Protein AF-A0AB37Z235-F1 (afdb_monomer)

Mean predicted aligned error: 9.57 Å

Organism: NCBI:txid592361

Foldseek 3Di:
DVVVLVVVLVVLVVVLVVLVVVLVVLLVVLVVVLVVLVVVLVVLVVVLVPCQDDDLVVLLVSLVVLLVSLVVLLVSLVVSVVVNVVSLVVSLVSLVVSQVSCCVNPVPDDRDDDSNDDVVVVLVVLLVVCVVDPPPPVSVVVSVPDDPSVVSNVVSVVSNVVSVVQNVQQADPVPVVDPVNGGNHHDDDPPDD

Solvent-accessible surface area (backbone atoms only — not comparable to full-atom values): 10818 Å² total; per-residue (Å²): 119,66,65,66,54,50,54,56,47,54,52,50,52,51,52,48,52,50,50,52,50,52,51,56,50,52,53,52,50,48,53,54,55,51,50,50,51,52,52,53,50,49,52,54,52,52,53,62,76,68,51,89,81,62,58,26,68,56,54,43,50,51,27,52,47,50,29,53,52,21,53,50,46,28,51,54,28,51,55,50,40,52,52,50,53,51,50,54,53,50,48,44,53,48,51,52,55,47,42,57,49,45,46,75,72,38,87,83,59,88,73,79,72,84,81,72,60,56,69,65,60,52,50,51,57,50,44,64,59,47,68,79,50,92,53,64,66,62,48,51,55,61,72,65,59,78,49,79,49,53,52,56,31,55,50,21,52,52,46,32,52,51,24,50,54,54,38,57,54,20,43,35,80,90,32,75,90,40,79,85,60,21,57,62,17,72,83,79,78,78,78,81,128

Structure (mmCIF, N/CA/C/O backbone):
data_AF-A0AB37Z235-F1
#
_entry.id   AF-A0AB37Z235-F1
#
loop_
_atom_site.group_PDB
_atom_site.id
_atom_site.type_symbol
_atom_site.label_atom_id
_atom_site.label_alt_id
_atom_site.label_comp_id
_atom_site.label_asym_id
_atom_site.label_entity_id
_atom_site.label_seq_id
_atom_site.pdbx_PDB_ins_code
_atom_site.Cartn_x
_atom_site.Cartn_y
_atom_site.Cartn_z
_atom_site.occupancy
_atom_site.B_iso_or_equiv
_atom_site.auth_seq_id
_atom_site.auth_comp_id
_atom_site.auth_asym_id
_atom_site.auth_atom_id
_atom_site.pdbx_PDB_model_num
ATOM 1 N N . MET A 1 1 ? -14.586 5.721 47.465 1.00 52.81 1 MET A N 1
ATOM 2 C CA . MET A 1 1 ? -14.363 4.602 46.515 1.00 52.81 1 MET A CA 1
ATOM 3 C C . MET A 1 1 ? -14.974 4.871 45.133 1.00 52.81 1 MET A C 1
ATOM 5 O O . MET A 1 1 ? -14.386 4.444 44.151 1.00 52.81 1 MET A O 1
ATOM 9 N N . SER A 1 2 ? -16.094 5.604 45.028 1.00 60.94 2 SER A N 1
ATOM 10 C CA . SER A 1 2 ? -16.715 5.998 43.747 1.00 60.94 2 SER A CA 1
ATOM 11 C C . SER A 1 2 ? -15.914 7.034 42.940 1.00 60.94 2 SER A C 1
ATOM 13 O O . SER A 1 2 ? -15.850 6.929 41.721 1.00 60.94 2 SER A O 1
ATOM 15 N N . GLU A 1 3 ? -15.258 7.991 43.601 1.00 66.50 3 GLU A N 1
ATOM 16 C CA . GLU A 1 3 ? -14.544 9.105 42.948 1.00 66.50 3 GLU A CA 1
ATOM 17 C C . GLU A 1 3 ? -13.336 8.636 42.111 1.00 66.50 3 GLU A C 1
ATOM 19 O O . GLU A 1 3 ? -13.230 8.964 40.933 1.00 66.50 3 GLU A O 1
ATOM 24 N N . ASN A 1 4 ? -12.517 7.730 42.660 1.00 76.50 4 ASN A N 1
ATOM 25 C CA . ASN A 1 4 ? -11.398 7.088 41.950 1.00 76.50 4 ASN A CA 1
ATOM 26 C C . ASN A 1 4 ? -11.879 6.217 40.764 1.00 76.50 4 ASN A C 1
ATOM 28 O O . ASN A 1 4 ? -11.231 6.127 39.723 1.00 76.50 4 ASN A O 1
ATOM 32 N N . ASN A 1 5 ? -13.052 5.583 40.876 1.00 77.38 5 ASN A N 1
ATOM 33 C CA . ASN A 1 5 ? -13.611 4.808 39.765 1.00 77.38 5 ASN A CA 1
ATOM 34 C C . ASN A 1 5 ? -14.066 5.701 38.609 1.00 77.38 5 ASN A C 1
ATOM 36 O O . ASN A 1 5 ? -13.854 5.322 37.455 1.00 77.38 5 ASN A O 1
ATOM 40 N N . ASN A 1 6 ? -14.627 6.872 38.916 1.00 80.38 6 ASN A N 1
ATOM 41 C CA . ASN A 1 6 ? -15.042 7.847 37.915 1.00 80.38 6 ASN A CA 1
ATOM 42 C C . ASN A 1 6 ? -13.831 8.486 37.216 1.00 80.38 6 ASN A C 1
ATOM 44 O O . ASN A 1 6 ? -13.782 8.525 35.992 1.00 80.38 6 ASN A O 1
ATOM 48 N N . GLU A 1 7 ? -12.795 8.868 37.967 1.00 84.75 7 GLU A N 1
ATOM 49 C CA . GLU A 1 7 ? -11.544 9.398 37.403 1.00 84.75 7 GLU A CA 1
ATOM 50 C C . GLU A 1 7 ? -10.870 8.391 36.456 1.00 84.75 7 GLU A C 1
ATOM 52 O O . GLU A 1 7 ? -10.472 8.721 35.338 1.00 84.75 7 GLU A O 1
ATOM 57 N N . ARG A 1 8 ? -10.814 7.113 36.854 1.00 80.00 8 ARG A N 1
ATOM 58 C CA . ARG A 1 8 ? -10.274 6.049 35.997 1.00 80.00 8 ARG A CA 1
ATOM 59 C C . ARG A 1 8 ? -11.168 5.714 34.798 1.00 80.00 8 ARG A C 1
ATOM 61 O O . ARG A 1 8 ? -10.685 5.074 33.869 1.00 80.00 8 ARG A O 1
ATOM 68 N N . LEU A 1 9 ? -12.464 6.019 34.844 1.00 83.25 9 LEU A N 1
ATOM 69 C CA . LEU A 1 9 ? -13.369 5.852 33.704 1.00 83.25 9 LEU A CA 1
ATOM 70 C C . LEU A 1 9 ? -13.140 6.975 32.688 1.00 83.25 9 LEU A C 1
ATOM 72 O O . LEU A 1 9 ? -13.004 6.698 31.499 1.00 83.25 9 LEU A O 1
ATOM 76 N N . GLU A 1 10 ? -13.033 8.215 33.160 1.00 86.56 10 GLU A N 1
ATOM 77 C CA . GLU A 1 10 ? -12.719 9.371 32.317 1.00 86.56 10 GLU A CA 1
ATOM 78 C C . GLU A 1 10 ? -11.339 9.238 31.657 1.00 86.56 10 GLU A C 1
ATOM 80 O O . GLU A 1 10 ? -11.201 9.491 30.459 1.00 86.56 10 GLU A O 1
ATOM 85 N N . SER A 1 11 ? -10.332 8.720 32.370 1.00 86.19 11 SER A N 1
ATOM 86 C CA . SER A 1 11 ? -9.020 8.462 31.762 1.00 86.19 11 SER A CA 1
ATOM 87 C C . SER A 1 11 ? -9.057 7.378 30.677 1.00 86.19 11 SER A C 1
ATOM 89 O O . SER A 1 11 ? -8.388 7.516 29.654 1.00 86.19 11 SER A O 1
ATOM 91 N N . LEU A 1 12 ? -9.872 6.328 30.839 1.00 84.81 12 LEU A N 1
ATOM 92 C CA . LEU A 1 12 ? -10.064 5.295 29.812 1.00 84.81 12 LEU A CA 1
ATOM 93 C C . LEU A 1 12 ? -10.787 5.834 28.573 1.00 84.81 12 LEU A C 1
ATOM 95 O O . LEU A 1 12 ? -10.376 5.520 27.456 1.00 84.81 12 LEU A O 1
ATOM 99 N N . LYS A 1 13 ? -11.821 6.667 28.753 1.00 86.19 13 LYS A N 1
ATOM 100 C CA . LYS A 1 13 ? -12.496 7.353 27.638 1.00 86.19 13 LYS A CA 1
ATOM 101 C C . LYS A 1 13 ? -11.517 8.237 26.867 1.00 86.19 13 LYS A C 1
ATOM 103 O O . LYS A 1 13 ? -11.450 8.142 25.645 1.00 86.19 13 LYS A O 1
ATOM 108 N N . SER A 1 14 ? -10.712 9.022 27.584 1.00 89.44 14 SER A N 1
ATOM 109 C CA . SER A 1 14 ? -9.678 9.876 26.992 1.00 89.44 14 SER A CA 1
ATOM 110 C C . SER A 1 14 ? -8.647 9.064 26.196 1.00 89.44 14 SER A C 1
ATOM 112 O O . SER A 1 14 ? -8.352 9.391 25.048 1.00 89.44 14 SER A O 1
ATOM 114 N N . LEU A 1 15 ? -8.149 7.949 26.744 1.00 84.94 15 LEU A N 1
ATOM 115 C CA . LEU A 1 15 ? -7.215 7.057 26.042 1.00 84.94 15 LEU A CA 1
ATOM 116 C C . LEU A 1 15 ? -7.822 6.441 24.775 1.00 84.94 15 LEU A C 1
ATOM 118 O O . LEU A 1 15 ? -7.137 6.321 23.754 1.00 84.94 15 LEU A O 1
ATOM 122 N N . TYR A 1 16 ? -9.095 6.052 24.827 1.00 84.56 16 TYR A N 1
ATOM 123 C CA . TYR A 1 16 ? -9.816 5.524 23.673 1.00 84.56 16 TYR A CA 1
ATOM 124 C C . TYR A 1 16 ? -9.977 6.585 22.574 1.00 84.56 16 TYR A C 1
ATOM 126 O O . TYR A 1 16 ? -9.670 6.316 21.411 1.00 84.56 16 TYR A O 1
ATOM 134 N N . GLU A 1 17 ? -10.361 7.809 22.942 1.00 88.25 17 GLU A N 1
ATOM 135 C CA . GLU A 1 17 ? -10.490 8.934 22.011 1.00 88.25 17 GLU A CA 1
ATOM 136 C C . GLU A 1 17 ? -9.148 9.296 21.355 1.00 88.25 17 GLU A C 1
ATOM 138 O O . GLU A 1 17 ? -9.069 9.414 20.129 1.00 88.25 17 GLU A O 1
ATOM 143 N N . ILE A 1 18 ? -8.070 9.376 22.145 1.00 88.25 18 ILE A N 1
ATOM 144 C CA . ILE A 1 18 ? -6.708 9.589 21.636 1.00 88.25 18 ILE A CA 1
ATOM 145 C C . ILE A 1 18 ? -6.332 8.479 20.649 1.00 88.25 18 ILE A C 1
ATOM 147 O O . ILE A 1 18 ? -5.835 8.770 19.564 1.00 88.25 18 ILE A O 1
ATOM 151 N N . SER A 1 19 ? -6.626 7.217 20.973 1.00 84.56 19 SER A N 1
ATOM 152 C CA . SER A 1 19 ? -6.307 6.078 20.102 1.00 84.56 19 SER A CA 1
ATOM 153 C C . SER A 1 19 ? -7.028 6.161 18.750 1.00 84.56 19 SER A C 1
ATOM 155 O O . SER A 1 19 ? -6.420 5.917 17.704 1.00 84.56 19 SER A O 1
ATOM 157 N N . ILE A 1 20 ? -8.306 6.558 18.740 1.00 85.25 20 ILE A N 1
ATOM 158 C CA . ILE A 1 20 ? -9.069 6.782 17.502 1.00 85.25 20 ILE A CA 1
ATOM 159 C C . ILE A 1 20 ? -8.491 7.957 16.707 1.00 85.25 20 ILE A C 1
ATOM 161 O O . ILE A 1 20 ? -8.317 7.847 15.489 1.00 85.25 20 ILE A O 1
ATOM 165 N N . SER A 1 21 ? -8.187 9.067 17.381 1.00 89.00 21 SER A N 1
ATOM 166 C CA . SER A 1 21 ? -7.619 10.263 16.757 1.00 89.00 21 SER A CA 1
ATOM 167 C C . SER A 1 21 ? -6.271 9.959 16.097 1.00 89.00 21 SER A C 1
ATOM 169 O O . SER A 1 21 ? -6.091 10.223 14.907 1.00 89.00 21 SER A O 1
ATOM 171 N N . THR A 1 22 ? -5.366 9.286 16.813 1.00 85.62 22 THR A N 1
ATOM 172 C CA . THR A 1 22 ? -4.069 8.842 16.288 1.00 85.62 22 THR A CA 1
ATOM 173 C C . THR A 1 22 ? -4.234 7.912 15.089 1.00 85.62 22 THR A C 1
ATOM 175 O O . THR A 1 22 ? -3.575 8.115 14.071 1.00 85.62 22 THR A O 1
ATOM 178 N N . ARG A 1 23 ? -5.156 6.940 15.143 1.00 85.69 23 ARG A N 1
ATOM 179 C CA . ARG A 1 23 ? -5.448 6.060 13.998 1.00 85.69 23 ARG A CA 1
ATOM 180 C C . ARG A 1 23 ? -5.871 6.863 12.764 1.00 85.69 23 ARG A C 1
ATOM 182 O O . ARG A 1 23 ? -5.355 6.631 11.673 1.00 85.69 23 ARG A O 1
ATOM 189 N N . ASN A 1 24 ? -6.811 7.795 12.920 1.00 88.56 24 ASN A N 1
ATOM 190 C CA . ASN A 1 24 ? -7.325 8.597 11.806 1.00 88.56 24 ASN A CA 1
ATOM 191 C C . ASN A 1 24 ? -6.249 9.537 11.231 1.00 88.56 24 ASN A C 1
ATOM 193 O O . ASN A 1 24 ? -6.145 9.697 10.009 1.00 88.56 24 ASN A O 1
ATOM 197 N N . PHE A 1 25 ? -5.420 10.120 12.099 1.00 88.50 25 PHE A N 1
ATOM 198 C CA . PHE A 1 25 ? -4.269 10.926 11.704 1.00 88.50 25 PHE A CA 1
ATOM 199 C C . PHE A 1 25 ? -3.259 10.107 10.887 1.00 88.50 25 PHE A C 1
ATOM 201 O O . PHE A 1 25 ? -2.893 10.511 9.783 1.00 88.50 25 PHE A O 1
ATOM 208 N N . GLU A 1 26 ? -2.873 8.922 11.364 1.00 84.94 26 GLU A N 1
ATOM 209 C CA . GLU A 1 26 ? -1.917 8.050 10.669 1.00 84.94 26 GLU A CA 1
ATOM 210 C C . GLU A 1 26 ? -2.441 7.548 9.319 1.00 84.94 26 GLU A C 1
ATOM 212 O O . GLU A 1 26 ? -1.688 7.500 8.345 1.00 84.94 26 GLU A O 1
ATOM 217 N N . ILE A 1 27 ? -3.738 7.231 9.213 1.00 84.19 27 ILE A N 1
ATOM 218 C CA . ILE A 1 27 ? -4.369 6.885 7.926 1.00 84.19 27 ILE A CA 1
ATOM 219 C C . ILE A 1 27 ? -4.242 8.053 6.938 1.00 84.19 27 ILE A C 1
ATOM 221 O O . ILE A 1 27 ? -3.898 7.845 5.773 1.00 84.19 27 ILE A O 1
ATOM 225 N N . SER A 1 28 ? -4.475 9.283 7.400 1.00 87.44 28 SER A N 1
ATOM 226 C CA . SER A 1 28 ? -4.378 10.483 6.560 1.00 87.44 28 SER A CA 1
ATOM 227 C C . SER A 1 28 ? -2.940 10.720 6.088 1.00 87.44 28 SER A C 1
ATOM 229 O O . SER A 1 28 ? -2.696 10.947 4.901 1.00 87.44 28 SER A O 1
ATOM 231 N N . GLN A 1 29 ? -1.972 10.573 6.994 1.00 86.44 29 GLN A N 1
ATOM 232 C CA . GLN A 1 29 ? -0.546 10.646 6.679 1.00 86.44 29 GLN A CA 1
ATOM 233 C C . GLN A 1 29 ? -0.107 9.544 5.706 1.00 86.44 29 GLN A C 1
ATOM 235 O O . GLN A 1 29 ? 0.669 9.801 4.785 1.00 86.44 29 GLN A O 1
ATOM 240 N N . LEU A 1 30 ? -0.625 8.320 5.851 1.00 84.81 30 LEU A N 1
ATOM 241 C CA . LEU A 1 30 ? -0.363 7.226 4.916 1.00 84.81 30 LEU A CA 1
ATOM 242 C C . LEU A 1 30 ? -0.839 7.565 3.503 1.00 84.81 30 LEU A C 1
ATOM 244 O O . LEU A 1 30 ? -0.090 7.348 2.550 1.00 84.81 30 LEU A O 1
ATOM 248 N N . ILE A 1 31 ? -2.048 8.110 3.357 1.00 84.00 31 ILE A N 1
ATOM 249 C CA . ILE A 1 31 ? -2.576 8.515 2.048 1.00 84.00 31 ILE A CA 1
ATOM 250 C C . ILE A 1 31 ? -1.672 9.587 1.434 1.00 84.00 31 ILE A C 1
ATOM 252 O O . ILE A 1 31 ? -1.271 9.460 0.278 1.00 84.00 31 ILE A O 1
ATOM 256 N N . GLN A 1 32 ? -1.283 10.596 2.218 1.00 88.81 32 GLN A N 1
ATOM 257 C CA . GLN A 1 32 ? -0.410 11.672 1.751 1.00 88.81 32 GLN A CA 1
ATOM 258 C C . GLN A 1 32 ? 0.959 11.148 1.287 1.00 88.81 32 GLN A C 1
ATOM 260 O O . GLN A 1 32 ? 1.389 11.453 0.173 1.00 88.81 32 GLN A O 1
ATOM 265 N N . ARG A 1 33 ? 1.624 10.308 2.095 1.00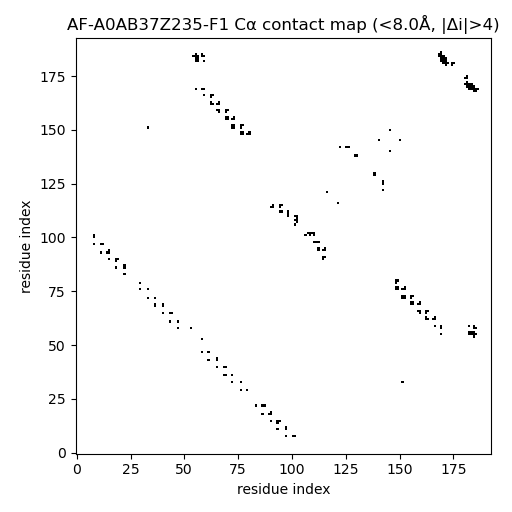 88.56 33 ARG A N 1
ATOM 266 C CA . ARG A 1 33 ? 2.922 9.713 1.734 1.00 88.56 33 ARG A CA 1
ATOM 267 C C . ARG A 1 33 ? 2.808 8.792 0.522 1.00 88.56 33 ARG A C 1
ATOM 269 O O . ARG A 1 33 ? 3.673 8.824 -0.347 1.00 88.56 33 ARG A O 1
ATOM 276 N N . ASN A 1 34 ? 1.757 7.977 0.434 1.00 89.31 34 ASN A N 1
ATOM 277 C CA . ASN A 1 34 ? 1.589 7.063 -0.694 1.00 89.31 34 ASN A CA 1
ATOM 278 C C . ASN A 1 34 ? 1.320 7.815 -2.005 1.00 89.31 34 ASN A C 1
ATOM 280 O O . ASN A 1 34 ? 1.877 7.458 -3.041 1.00 89.31 34 ASN A O 1
ATOM 284 N N . ASN A 1 35 ? 0.525 8.885 -1.956 1.00 90.19 35 ASN A N 1
ATOM 285 C CA . ASN A 1 35 ? 0.266 9.727 -3.121 1.00 90.19 35 ASN A CA 1
ATOM 286 C C . ASN A 1 35 ? 1.545 10.406 -3.629 1.00 90.19 35 ASN A C 1
ATOM 288 O O . ASN A 1 35 ? 1.747 10.475 -4.838 1.00 90.19 35 ASN A O 1
ATOM 292 N N . PHE A 1 36 ? 2.435 10.838 -2.729 1.00 91.38 36 PHE A N 1
ATOM 293 C CA . PHE A 1 36 ? 3.737 11.394 -3.109 1.00 91.38 36 PHE A CA 1
ATOM 294 C C . PHE A 1 36 ? 4.565 10.406 -3.946 1.00 91.38 36 PHE A C 1
ATOM 296 O O . PHE A 1 36 ? 5.004 10.750 -5.043 1.00 91.38 36 PHE A O 1
ATOM 303 N N . PHE A 1 37 ? 4.716 9.160 -3.475 1.00 92.00 37 PHE A N 1
ATOM 304 C CA . PHE A 1 37 ? 5.429 8.123 -4.228 1.00 92.00 37 PHE A CA 1
ATOM 305 C C . PHE A 1 37 ? 4.768 7.843 -5.581 1.00 92.00 37 PHE A C 1
ATOM 307 O O . PHE A 1 37 ? 5.460 7.777 -6.592 1.00 92.00 37 PHE A O 1
ATOM 314 N N . MET A 1 38 ? 3.437 7.736 -5.620 1.00 91.62 38 MET A N 1
ATOM 315 C CA . MET A 1 38 ? 2.694 7.487 -6.860 1.00 91.62 38 MET A CA 1
ATOM 316 C C . MET A 1 38 ? 2.893 8.589 -7.909 1.00 91.62 38 MET A C 1
ATOM 318 O O . MET A 1 38 ? 3.103 8.281 -9.081 1.00 91.62 38 MET A O 1
ATOM 322 N N . ILE A 1 39 ? 2.860 9.862 -7.506 1.00 93.56 39 ILE A N 1
ATOM 323 C CA . ILE A 1 39 ? 3.083 10.994 -8.417 1.00 93.56 39 ILE A CA 1
ATOM 324 C C . ILE A 1 39 ? 4.513 10.968 -8.953 1.00 93.56 39 ILE A C 1
ATOM 326 O O . ILE A 1 39 ? 4.716 11.078 -10.160 1.00 93.56 39 ILE A O 1
ATOM 330 N N . PHE A 1 40 ? 5.500 10.771 -8.075 1.00 92.56 40 PHE A N 1
ATOM 331 C CA . PHE A 1 40 ? 6.904 10.711 -8.480 1.00 92.56 40 PHE A CA 1
ATOM 332 C C . PHE A 1 40 ? 7.156 9.576 -9.483 1.00 92.56 40 PHE A C 1
ATOM 334 O O . PHE A 1 40 ? 7.804 9.779 -10.506 1.00 92.56 40 PHE A O 1
ATOM 341 N N . GLN A 1 41 ? 6.569 8.402 -9.234 1.00 92.81 41 GLN A N 1
ATOM 342 C CA . GLN A 1 41 ? 6.623 7.259 -10.146 1.00 92.81 41 GLN A CA 1
ATOM 343 C C . GLN A 1 41 ? 5.980 7.556 -11.504 1.00 92.81 41 GLN A C 1
ATOM 345 O O . GLN A 1 41 ? 6.541 7.203 -12.540 1.00 92.81 41 GLN A O 1
ATOM 350 N N . GLY A 1 42 ? 4.839 8.250 -11.510 1.00 93.81 42 GLY A N 1
ATOM 351 C CA . GLY A 1 42 ? 4.185 8.691 -12.741 1.00 93.81 42 GLY A CA 1
ATOM 352 C C . GLY A 1 42 ? 5.062 9.631 -13.571 1.00 93.81 42 GLY A C 1
ATOM 353 O O . GLY A 1 42 ? 5.167 9.455 -14.783 1.00 93.81 42 GLY A O 1
ATOM 354 N N . VAL A 1 43 ? 5.743 10.582 -12.922 1.00 94.00 43 VAL A N 1
ATOM 355 C CA . VAL A 1 43 ? 6.663 11.518 -13.590 1.00 94.00 43 VAL A CA 1
ATOM 356 C C . VAL A 1 43 ? 7.871 10.789 -14.182 1.00 94.00 43 VAL A C 1
ATOM 358 O O . VAL A 1 43 ? 8.215 11.031 -15.338 1.00 94.00 43 VAL A O 1
ATOM 361 N N . LEU A 1 44 ? 8.492 9.867 -13.437 1.00 93.25 44 LEU A N 1
ATOM 362 C CA . LEU A 1 44 ? 9.620 9.081 -13.949 1.00 93.25 44 LEU A CA 1
ATOM 363 C C . LEU A 1 44 ? 9.219 8.234 -15.162 1.00 93.25 44 LEU A C 1
ATOM 365 O O . LEU A 1 44 ? 9.933 8.216 -16.162 1.00 93.25 44 LEU A O 1
ATOM 369 N N . LEU A 1 45 ? 8.067 7.563 -15.099 1.00 92.12 45 LEU A N 1
ATOM 370 C CA . LEU A 1 45 ? 7.579 6.747 -16.209 1.00 92.12 45 LEU A CA 1
ATOM 371 C C . LEU A 1 45 ? 7.278 7.606 -17.446 1.00 92.12 45 LEU A C 1
ATOM 373 O O . LEU A 1 45 ? 7.670 7.252 -18.556 1.00 92.12 45 LEU A O 1
ATOM 377 N N . ALA A 1 46 ? 6.637 8.763 -17.259 1.00 91.50 46 ALA A N 1
ATOM 378 C CA . ALA A 1 46 ? 6.384 9.709 -18.342 1.00 91.50 46 ALA A CA 1
ATOM 379 C C . ALA A 1 46 ? 7.685 10.241 -18.963 1.00 91.50 46 ALA A C 1
ATOM 381 O O . ALA A 1 46 ? 7.737 10.459 -20.173 1.00 91.50 46 ALA A O 1
ATOM 382 N N . SER A 1 47 ? 8.736 10.428 -18.157 1.00 89.00 47 SER A N 1
ATOM 383 C CA . SER A 1 47 ? 10.059 10.823 -18.647 1.00 89.00 47 SER A CA 1
ATOM 384 C C . SER A 1 47 ? 10.689 9.752 -19.533 1.00 89.00 47 SER A C 1
ATOM 386 O O . SER A 1 47 ? 11.330 10.113 -20.510 1.00 89.00 47 SER A O 1
ATOM 388 N N . VAL A 1 48 ? 10.518 8.466 -19.212 1.00 87.06 48 VAL A N 1
ATOM 389 C CA . VAL A 1 48 ? 11.030 7.354 -20.033 1.00 87.06 48 VAL A CA 1
ATOM 390 C C . VAL A 1 48 ? 10.265 7.230 -21.351 1.00 87.06 48 VAL A C 1
ATOM 392 O O . VAL A 1 48 ? 10.853 6.950 -22.385 1.00 87.06 48 VAL A O 1
ATOM 395 N N . ILE A 1 49 ? 8.951 7.456 -21.342 1.00 86.00 49 ILE A N 1
ATOM 396 C CA . ILE A 1 49 ? 8.126 7.330 -22.554 1.00 86.00 49 ILE A CA 1
ATOM 397 C C . ILE A 1 49 ? 8.412 8.455 -23.562 1.00 86.00 49 ILE A C 1
ATOM 399 O O . ILE A 1 49 ? 8.340 8.230 -24.765 1.00 86.00 49 ILE A O 1
ATOM 403 N N . GLN A 1 50 ? 8.732 9.663 -23.091 1.00 86.25 50 GLN A N 1
ATOM 404 C CA . GLN A 1 50 ? 8.945 10.844 -23.944 1.00 86.25 50 GLN A CA 1
ATOM 405 C C . GLN A 1 50 ? 10.381 10.988 -24.467 1.00 86.25 50 GLN A C 1
ATOM 407 O O . GLN A 1 50 ? 10.708 11.974 -25.128 1.00 86.25 50 GLN A O 1
ATOM 412 N N . SER A 1 51 ? 11.272 10.056 -24.144 1.00 78.44 51 SER A N 1
ATOM 413 C CA . SER A 1 51 ? 12.695 10.221 -24.393 1.00 78.44 51 SER A CA 1
ATOM 414 C C . SER A 1 51 ? 13.087 9.697 -25.786 1.00 78.44 51 SER A C 1
ATOM 416 O O . SER A 1 51 ? 13.606 8.599 -25.935 1.00 78.44 51 SER A O 1
ATOM 418 N N . GLU A 1 52 ? 12.825 10.486 -26.836 1.00 63.91 52 GLU A N 1
ATOM 419 C CA . GLU A 1 52 ? 13.095 10.104 -28.241 1.00 63.91 52 GLU A CA 1
ATOM 420 C C . GLU A 1 52 ? 14.577 10.234 -28.668 1.00 63.91 52 GLU A C 1
ATOM 422 O O . GLU A 1 52 ? 14.933 9.876 -29.786 1.00 63.91 52 GLU A O 1
ATOM 427 N N . ASN A 1 53 ? 15.462 10.750 -27.805 1.00 62.28 53 ASN A N 1
ATOM 428 C CA . ASN A 1 53 ? 16.884 10.967 -28.130 1.00 62.28 53 ASN A CA 1
ATOM 429 C C . ASN A 1 53 ? 17.793 11.006 -26.883 1.00 62.28 53 ASN A C 1
ATOM 431 O O . ASN A 1 53 ? 18.767 11.761 -26.788 1.00 62.28 53 ASN A O 1
ATOM 435 N N . SER A 1 54 ? 17.426 10.246 -25.860 1.00 65.25 54 SER A N 1
ATOM 436 C CA . SER A 1 54 ? 18.109 10.228 -24.570 1.00 65.25 54 SER A CA 1
ATOM 437 C C . SER A 1 54 ? 19.442 9.493 -24.631 1.00 65.25 54 SER A C 1
ATOM 439 O O . SER A 1 54 ? 19.626 8.504 -25.333 1.00 65.25 54 SER A O 1
ATOM 441 N N . ARG A 1 55 ? 20.404 9.976 -23.838 1.00 77.50 55 ARG A N 1
ATOM 442 C CA . ARG A 1 55 ? 21.658 9.249 -23.630 1.00 77.50 55 ARG A CA 1
ATOM 443 C C . ARG A 1 55 ? 21.336 7.937 -22.894 1.00 77.50 55 ARG A C 1
ATOM 445 O O . ARG A 1 55 ? 20.719 8.027 -21.832 1.00 77.50 55 ARG A O 1
ATOM 452 N N . PRO A 1 56 ? 21.823 6.771 -23.357 1.00 80.88 56 PRO A N 1
ATOM 453 C CA . PRO A 1 56 ? 21.588 5.462 -22.730 1.00 80.88 56 PRO A CA 1
ATOM 454 C C . PRO A 1 56 ? 21.791 5.428 -21.210 1.00 80.88 56 PRO A C 1
ATOM 456 O O . PRO A 1 56 ? 21.024 4.828 -20.460 1.00 80.88 56 PRO A O 1
ATOM 459 N N . LEU A 1 57 ? 22.809 6.145 -20.732 1.00 81.44 57 LEU A N 1
ATOM 460 C CA . LEU A 1 57 ? 23.128 6.261 -19.311 1.00 81.44 57 LEU A CA 1
ATOM 461 C C . LEU A 1 57 ? 22.040 6.995 -18.506 1.00 81.44 57 LEU A C 1
ATOM 463 O O . LEU A 1 57 ? 21.795 6.648 -17.354 1.00 81.44 57 LEU A O 1
ATOM 467 N N . VAL A 1 58 ? 21.367 7.987 -19.094 1.00 85.06 58 VAL A N 1
ATOM 468 C CA . VAL A 1 58 ? 20.275 8.723 -18.435 1.00 85.06 58 VAL A CA 1
ATOM 469 C C . VAL A 1 58 ? 19.058 7.818 -18.262 1.00 85.06 58 VAL A C 1
ATOM 471 O O . VAL A 1 58 ? 18.485 7.781 -17.179 1.00 85.06 58 VAL A O 1
ATOM 474 N N . GLU A 1 59 ? 18.704 7.036 -19.282 1.00 85.81 59 GLU A N 1
ATOM 475 C CA . GLU A 1 59 ? 17.585 6.084 -19.223 1.00 85.81 59 GLU A CA 1
ATOM 476 C C . GLU A 1 59 ? 17.812 5.009 -18.160 1.00 85.81 59 GLU A C 1
ATOM 478 O O . GLU A 1 59 ? 16.916 4.719 -17.363 1.00 85.81 59 GLU A O 1
ATOM 483 N N . PHE A 1 60 ? 19.034 4.474 -18.094 1.00 87.44 60 PHE A N 1
ATOM 484 C CA . PHE A 1 60 ? 19.424 3.515 -17.067 1.00 87.44 60 PHE A CA 1
ATOM 485 C C . PHE A 1 60 ? 19.300 4.113 -15.657 1.00 87.44 60 PHE A C 1
ATOM 487 O O . PHE A 1 60 ? 18.705 3.494 -14.773 1.00 87.44 60 PHE A O 1
ATOM 494 N N . ILE A 1 61 ? 19.799 5.338 -15.441 1.00 89.75 61 ILE A N 1
ATOM 495 C CA . ILE A 1 61 ? 19.701 6.029 -14.144 1.00 89.75 61 ILE A CA 1
ATOM 496 C C . ILE A 1 61 ? 18.242 6.293 -13.761 1.00 89.75 61 ILE A C 1
ATOM 498 O O . 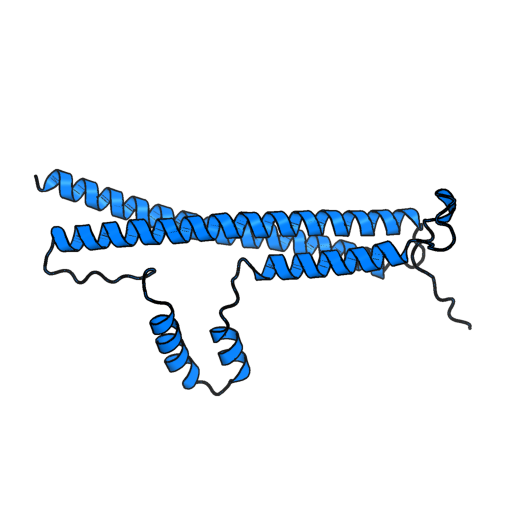ILE A 1 61 ? 17.874 6.110 -12.597 1.00 89.75 61 ILE A O 1
ATOM 502 N N . VAL A 1 62 ? 17.397 6.697 -14.712 1.00 91.69 62 VAL A N 1
ATOM 503 C CA . VAL A 1 62 ? 15.964 6.908 -14.467 1.00 91.69 62 VAL A CA 1
ATOM 504 C C . VAL A 1 62 ? 15.292 5.592 -14.070 1.00 91.69 62 VAL A C 1
ATOM 506 O O . VAL A 1 62 ? 14.565 5.568 -13.076 1.00 91.69 62 VAL A O 1
ATOM 509 N N . CYS A 1 63 ? 15.596 4.483 -14.753 1.00 91.44 63 CYS A N 1
ATOM 510 C CA . CYS A 1 63 ? 15.062 3.166 -14.400 1.00 91.44 63 CYS A CA 1
ATOM 511 C C . CYS A 1 63 ? 15.539 2.683 -13.020 1.00 91.44 63 CYS A C 1
ATOM 513 O O . CYS A 1 63 ? 14.732 2.213 -12.215 1.00 91.44 63 CYS A O 1
ATOM 515 N N . ALA A 1 64 ? 16.825 2.857 -12.702 1.00 92.88 64 ALA A N 1
ATOM 516 C CA . ALA A 1 64 ? 17.387 2.523 -11.392 1.00 92.88 64 ALA A CA 1
ATOM 517 C C . ALA A 1 64 ? 16.768 3.372 -10.264 1.00 92.88 64 ALA A C 1
ATOM 519 O O . ALA A 1 64 ? 16.476 2.871 -9.172 1.00 92.88 64 ALA A O 1
ATOM 520 N N . THR A 1 65 ? 16.504 4.651 -10.539 1.00 94.19 65 THR A N 1
ATOM 521 C CA . THR A 1 65 ? 15.808 5.553 -9.613 1.00 94.19 65 THR A CA 1
ATOM 522 C C . THR A 1 65 ? 14.361 5.106 -9.409 1.00 94.19 65 THR A C 1
ATOM 524 O O . THR A 1 65 ? 13.915 4.991 -8.267 1.00 94.19 65 THR A O 1
ATOM 527 N N . GLY A 1 66 ? 13.640 4.773 -10.484 1.00 94.75 66 GLY A N 1
ATOM 528 C CA . GLY A 1 66 ? 12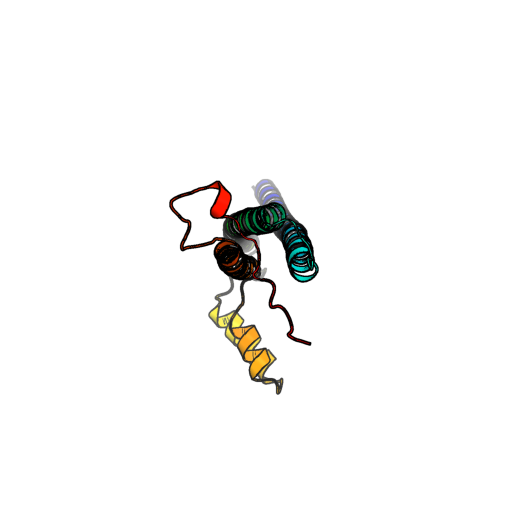.273 4.253 -10.424 1.00 94.75 66 GLY A CA 1
ATOM 529 C C . GLY A 1 66 ? 12.161 2.971 -9.597 1.00 94.75 66 GLY A C 1
ATOM 530 O O . GLY A 1 66 ? 11.274 2.859 -8.740 1.00 94.75 66 GLY A O 1
ATOM 531 N N . LEU A 1 67 ? 13.119 2.054 -9.760 1.00 95.31 67 LEU A N 1
ATOM 532 C CA . LEU A 1 67 ? 13.230 0.833 -8.963 1.00 95.31 67 LEU A CA 1
ATOM 533 C C . LEU A 1 67 ? 13.453 1.140 -7.475 1.00 95.31 67 LEU A C 1
ATOM 535 O O . LEU A 1 67 ? 12.730 0.629 -6.617 1.00 95.31 67 LEU A O 1
ATOM 539 N N . THR A 1 68 ? 14.408 2.021 -7.173 1.00 95.00 68 THR A N 1
ATOM 540 C CA . THR A 1 68 ? 14.751 2.421 -5.800 1.00 95.00 68 THR A CA 1
ATOM 541 C C . THR A 1 68 ? 13.563 3.071 -5.092 1.00 95.00 68 THR A C 1
ATOM 543 O O . THR A 1 68 ? 13.219 2.713 -3.965 1.00 95.00 68 THR A O 1
ATOM 546 N N . VAL A 1 69 ? 12.876 3.993 -5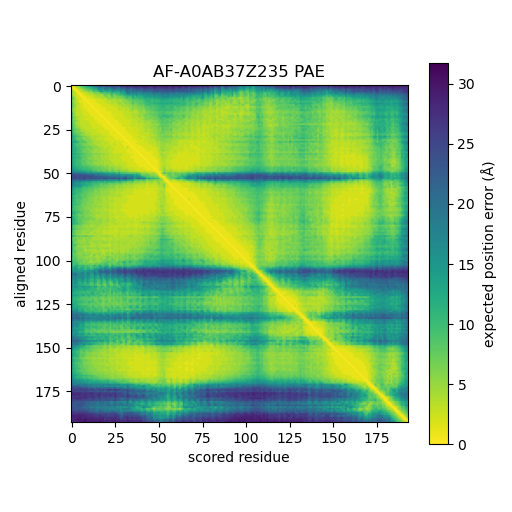.767 1.00 94.69 69 VAL A N 1
ATOM 547 C CA . VAL A 1 69 ? 11.699 4.667 -5.212 1.00 94.69 69 VAL A CA 1
ATOM 548 C C . VAL A 1 69 ? 10.543 3.681 -5.010 1.00 94.69 69 VAL A C 1
ATOM 550 O O . VAL A 1 69 ? 9.854 3.760 -3.994 1.00 94.69 69 VAL A O 1
ATOM 553 N N . SER A 1 70 ? 10.347 2.716 -5.915 1.00 94.69 70 SER A N 1
ATOM 554 C CA . SER A 1 70 ? 9.306 1.684 -5.762 1.00 94.69 70 SER A CA 1
ATOM 555 C C . SER A 1 70 ? 9.593 0.770 -4.566 1.00 94.69 70 SER A C 1
ATOM 557 O O . SER A 1 70 ? 8.681 0.396 -3.826 1.00 94.69 70 SER A O 1
ATOM 559 N N . PHE A 1 71 ? 10.869 0.462 -4.322 1.00 94.19 71 PHE A N 1
ATOM 560 C CA . PHE A 1 71 ? 11.301 -0.288 -3.146 1.00 94.19 71 PHE A CA 1
ATOM 561 C C . PHE A 1 71 ? 11.033 0.473 -1.840 1.00 94.19 71 PHE A C 1
ATOM 563 O O . PHE A 1 71 ? 10.496 -0.100 -0.889 1.00 94.19 71 PHE A O 1
ATOM 570 N N . TYR A 1 72 ? 11.326 1.776 -1.790 1.00 93.50 72 TYR A N 1
ATOM 571 C CA . TYR A 1 72 ? 10.989 2.603 -0.626 1.00 93.50 72 TYR A CA 1
ATOM 572 C C . TYR A 1 72 ? 9.480 2.747 -0.414 1.00 93.50 72 TYR A C 1
ATOM 574 O O . TYR A 1 72 ? 9.016 2.687 0.727 1.00 93.50 72 TYR A O 1
ATOM 582 N N . GLN A 1 73 ? 8.696 2.860 -1.490 1.00 93.50 73 GLN A N 1
ATOM 583 C CA . GLN A 1 73 ? 7.236 2.872 -1.400 1.00 93.50 73 GLN A CA 1
ATOM 584 C C . GLN A 1 73 ? 6.705 1.578 -0.760 1.00 93.50 73 GLN A C 1
ATOM 586 O O . GLN A 1 73 ? 5.844 1.634 0.120 1.00 93.50 73 GLN A O 1
ATOM 591 N N . MET A 1 74 ? 7.255 0.421 -1.145 1.00 92.38 74 MET A N 1
ATOM 592 C CA . MET A 1 74 ? 6.890 -0.877 -0.572 1.00 92.38 74 MET A CA 1
ATOM 593 C C . MET A 1 74 ? 7.210 -0.964 0.926 1.00 92.38 74 MET A C 1
ATOM 595 O O . MET A 1 74 ? 6.367 -1.412 1.710 1.00 92.38 74 MET A O 1
ATOM 599 N N . GLN A 1 75 ? 8.400 -0.516 1.341 1.00 91.62 75 GLN A N 1
ATOM 600 C CA . GLN A 1 75 ? 8.791 -0.478 2.756 1.00 91.62 75 GLN A CA 1
ATOM 601 C C . GLN A 1 75 ? 7.864 0.428 3.572 1.00 91.62 75 GLN A C 1
ATOM 603 O O . GLN A 1 75 ? 7.369 0.017 4.623 1.00 91.62 75 GLN A O 1
ATOM 608 N N . MET A 1 76 ? 7.570 1.628 3.063 1.00 90.44 76 MET A N 1
ATOM 609 C CA . MET A 1 76 ? 6.680 2.587 3.721 1.00 90.44 76 MET A CA 1
ATOM 610 C C . MET A 1 76 ? 5.269 2.013 3.897 1.00 90.44 76 MET A C 1
ATOM 612 O O . MET A 1 76 ? 4.717 2.059 4.998 1.00 90.44 76 MET A O 1
ATOM 616 N N . ALA A 1 77 ? 4.710 1.404 2.846 1.00 89.06 77 ALA A N 1
ATOM 617 C CA . ALA A 1 77 ? 3.400 0.759 2.906 1.00 89.06 77 ALA A CA 1
ATOM 618 C C . ALA A 1 77 ? 3.374 -0.400 3.919 1.00 89.06 77 ALA A C 1
ATOM 620 O O . ALA A 1 77 ? 2.429 -0.524 4.702 1.00 89.06 77 ALA A O 1
ATOM 621 N N . SER A 1 78 ? 4.426 -1.225 3.936 1.00 89.19 78 SER A N 1
ATOM 622 C CA . SER A 1 78 ? 4.555 -2.371 4.847 1.00 89.19 78 SER A CA 1
ATOM 623 C C . SER A 1 78 ? 4.643 -1.936 6.310 1.00 89.19 78 SER A C 1
ATOM 625 O O . SER A 1 78 ? 3.892 -2.441 7.146 1.00 89.19 78 SER A O 1
ATOM 627 N N . GLY A 1 79 ? 5.494 -0.950 6.612 1.00 88.75 79 GLY A N 1
ATOM 628 C CA . GLY A 1 79 ? 5.636 -0.400 7.961 1.00 88.75 79 GLY A CA 1
ATOM 629 C C . GLY A 1 79 ? 4.342 0.235 8.467 1.00 88.75 79 GLY A C 1
ATOM 630 O O . GLY A 1 79 ? 3.939 0.021 9.608 1.00 88.75 79 GLY A O 1
ATOM 631 N N . ALA A 1 80 ? 3.625 0.948 7.603 1.00 86.88 80 ALA A N 1
ATOM 632 C CA . ALA A 1 80 ? 2.361 1.545 7.996 1.00 86.88 80 ALA A CA 1
ATOM 633 C C . ALA A 1 80 ? 1.256 0.508 8.252 1.00 86.88 80 ALA A C 1
ATOM 635 O O . ALA A 1 80 ? 0.465 0.690 9.174 1.00 86.88 80 ALA A O 1
ATOM 636 N N . LYS A 1 81 ? 1.210 -0.611 7.510 1.00 86.88 81 LYS A N 1
ATOM 637 C CA . LYS A 1 81 ? 0.246 -1.683 7.810 1.00 86.88 81 LYS A CA 1
ATOM 638 C C . LYS A 1 81 ? 0.542 -2.378 9.139 1.00 86.88 81 LYS A C 1
ATOM 640 O O . LYS A 1 81 ? -0.408 -2.752 9.824 1.00 86.88 81 LYS A O 1
ATOM 645 N N . PHE A 1 82 ? 1.816 -2.528 9.505 1.00 89.19 82 PHE A N 1
ATOM 646 C CA . PHE A 1 82 ? 2.209 -3.036 10.822 1.00 89.19 82 PHE A CA 1
ATOM 647 C C . PHE A 1 82 ? 1.660 -2.144 11.942 1.00 89.19 82 PHE A C 1
ATOM 649 O O . PHE A 1 82 ? 0.948 -2.625 12.820 1.00 89.19 82 PHE A O 1
ATOM 656 N N . TRP A 1 83 ? 1.910 -0.834 11.864 1.00 86.25 83 TRP A N 1
ATOM 657 C CA . TRP A 1 83 ? 1.393 0.119 12.849 1.00 86.25 83 TRP A CA 1
ATOM 658 C C . TRP A 1 83 ? -0.134 0.202 12.850 1.00 86.25 83 TRP A C 1
ATOM 660 O O . TRP A 1 83 ? -0.737 0.291 13.913 1.00 86.25 83 TRP A O 1
ATOM 670 N N . GLN A 1 84 ? -0.777 0.107 11.684 1.00 85.94 84 GLN A N 1
ATOM 671 C CA . GLN A 1 84 ? -2.234 0.048 11.591 1.00 85.94 84 GLN A CA 1
ATOM 672 C C . GLN A 1 84 ? -2.797 -1.153 12.367 1.00 85.94 84 GLN A C 1
ATOM 674 O O . GLN A 1 84 ? -3.732 -0.984 13.142 1.00 85.94 84 GLN A O 1
ATOM 679 N N . GLU A 1 85 ? -2.222 -2.347 12.192 1.00 86.88 85 GLU A N 1
ATOM 680 C CA . GLU A 1 85 ? -2.648 -3.547 12.927 1.00 86.88 85 GLU A CA 1
ATOM 681 C C . GLU A 1 85 ? -2.413 -3.399 14.439 1.00 86.88 85 GLU A C 1
ATOM 683 O O . GLU A 1 85 ? -3.253 -3.784 15.249 1.00 86.88 85 GLU A O 1
ATOM 688 N N . TRP A 1 86 ? -1.293 -2.784 14.827 1.00 87.62 86 TRP A N 1
ATOM 689 C CA . TRP A 1 86 ? -0.983 -2.503 16.227 1.00 87.62 86 TRP A CA 1
ATOM 690 C C . TRP A 1 86 ? -2.006 -1.563 16.879 1.00 87.62 86 TRP A C 1
ATOM 692 O O . TRP A 1 86 ? -2.473 -1.828 17.989 1.00 87.62 86 TRP A O 1
ATOM 702 N N . TRP A 1 87 ? -2.392 -0.482 16.196 1.00 83.50 87 TRP A N 1
ATOM 703 C CA . TRP A 1 87 ? -3.398 0.449 16.707 1.00 83.50 87 TRP A CA 1
ATOM 704 C C . TRP A 1 87 ? -4.798 -0.155 16.724 1.00 83.50 87 TRP A C 1
ATOM 706 O O . TRP A 1 87 ? -5.518 0.050 17.696 1.00 83.50 87 TRP A O 1
ATOM 716 N N . GLU A 1 88 ? -5.168 -0.937 15.708 1.00 84.69 88 GLU A N 1
ATOM 717 C CA . GLU A 1 88 ? -6.427 -1.694 15.696 1.00 84.69 88 GLU A CA 1
ATOM 718 C C . GLU A 1 88 ? -6.500 -2.643 16.905 1.00 84.69 88 GLU A C 1
ATOM 720 O O . GLU A 1 88 ? -7.482 -2.611 17.646 1.00 84.69 88 GLU A O 1
ATOM 725 N N . SER A 1 89 ? -5.417 -3.373 17.194 1.00 85.50 89 SER A N 1
ATOM 726 C CA . SER A 1 89 ? -5.317 -4.231 18.381 1.00 85.50 89 SER A CA 1
ATOM 727 C C . SER A 1 89 ? -5.410 -3.445 19.697 1.00 85.50 89 SER A C 1
ATOM 729 O O . SER A 1 89 ? -6.051 -3.882 20.655 1.00 85.50 89 SER A O 1
ATOM 731 N N . ARG A 1 90 ? -4.798 -2.255 19.764 1.00 84.31 90 ARG A N 1
ATOM 732 C CA . ARG A 1 90 ? -4.831 -1.414 20.968 1.00 84.31 90 ARG A CA 1
ATOM 733 C C . ARG A 1 90 ? -6.213 -0.813 21.226 1.00 84.31 90 ARG A C 1
ATOM 735 O O . ARG A 1 90 ? -6.626 -0.741 22.382 1.00 84.31 90 ARG A O 1
ATOM 742 N N . VAL A 1 91 ? -6.914 -0.398 20.172 1.00 84.94 91 VAL A N 1
ATOM 743 C CA . VAL A 1 91 ? -8.295 0.099 20.257 1.00 84.94 91 VAL A CA 1
ATOM 744 C C . VAL A 1 91 ? -9.220 -1.011 20.745 1.00 84.94 91 VAL A C 1
ATOM 746 O O . VAL A 1 91 ? -9.995 -0.762 21.662 1.00 84.94 91 VAL A O 1
ATOM 749 N N . GLU A 1 92 ? -9.088 -2.231 20.216 1.00 85.50 92 GLU A N 1
ATOM 750 C CA . GLU A 1 92 ? -9.855 -3.397 20.681 1.00 85.50 92 GLU A CA 1
ATOM 751 C C . GLU A 1 92 ? -9.617 -3.672 22.176 1.00 85.50 92 GLU A C 1
ATOM 753 O O . GLU A 1 92 ? -10.557 -3.878 22.943 1.00 85.50 92 GLU A O 1
ATOM 758 N N . TYR A 1 93 ? -8.358 -3.615 22.620 1.00 85.19 93 TYR A N 1
ATOM 759 C CA . TYR A 1 93 ? -8.005 -3.797 24.029 1.00 85.19 93 TYR A CA 1
ATOM 760 C C . TYR A 1 93 ? -8.666 -2.755 24.947 1.00 85.19 93 TYR A C 1
ATOM 762 O O . TYR A 1 93 ? -9.246 -3.111 25.974 1.00 85.19 93 TYR A O 1
ATOM 770 N N . PHE A 1 94 ? -8.597 -1.469 24.589 1.00 82.50 94 PHE A N 1
ATOM 771 C CA . PHE A 1 94 ? -9.212 -0.414 25.396 1.00 82.50 94 PHE A CA 1
ATOM 772 C C . PHE A 1 94 ? -10.741 -0.418 25.317 1.00 82.50 94 PHE A C 1
ATOM 774 O O . PHE A 1 94 ? -11.380 -0.118 26.322 1.00 82.50 94 PHE A O 1
ATOM 781 N N . GLU A 1 95 ? -11.331 -0.795 24.180 1.00 84.50 95 GLU A N 1
ATOM 782 C CA . GLU A 1 95 ? -12.784 -0.940 24.028 1.00 84.50 95 GLU A CA 1
ATOM 783 C C . GLU A 1 95 ? -13.337 -2.006 24.984 1.00 84.50 95 GLU A C 1
ATOM 785 O O . GLU A 1 95 ? -14.298 -1.735 25.708 1.00 84.50 95 GLU A O 1
ATOM 790 N N . LYS A 1 96 ? -12.682 -3.173 25.073 1.00 86.12 96 LYS A N 1
ATOM 791 C CA . LYS A 1 96 ? -13.059 -4.240 26.017 1.00 86.12 96 LYS A CA 1
ATOM 792 C C . LYS A 1 96 ? -12.963 -3.782 27.470 1.00 86.12 96 LYS A C 1
ATOM 794 O O . LYS A 1 96 ? -13.930 -3.912 28.216 1.00 86.12 96 LYS A O 1
ATOM 799 N N . LEU A 1 97 ? -11.840 -3.166 27.855 1.00 84.31 97 LEU A N 1
ATOM 800 C CA . LEU A 1 97 ? -11.662 -2.626 29.209 1.00 84.31 97 LEU A CA 1
ATOM 801 C C . LEU A 1 97 ? -12.706 -1.560 29.563 1.00 84.31 97 LEU A C 1
ATOM 803 O O . LEU A 1 97 ? -13.159 -1.491 30.707 1.00 84.31 97 LEU A O 1
ATOM 807 N N . LEU A 1 98 ? -13.079 -0.713 28.600 1.00 83.44 98 LEU A N 1
ATOM 808 C CA . LEU A 1 98 ? -14.111 0.300 28.790 1.00 83.44 98 LEU A CA 1
ATOM 809 C C . LEU A 1 98 ? -15.479 -0.360 29.019 1.00 83.44 98 LEU A C 1
ATOM 811 O O . LEU A 1 98 ? -16.175 0.012 29.963 1.00 83.44 98 LEU A O 1
ATOM 815 N N . CYS A 1 99 ? -15.841 -1.357 28.205 1.00 82.88 99 CYS A N 1
ATOM 816 C CA . CYS A 1 99 ? -17.110 -2.077 28.324 1.00 82.88 99 CYS A CA 1
ATOM 817 C C . CYS A 1 99 ? -17.222 -2.824 29.659 1.00 82.88 99 CYS A C 1
ATOM 819 O O . CYS A 1 99 ? -18.207 -2.640 30.375 1.00 82.88 99 CYS A O 1
ATOM 821 N N . GLU A 1 100 ? -16.191 -3.584 30.043 1.00 84.00 100 GLU A N 1
ATOM 822 C CA . GLU A 1 100 ? -16.129 -4.280 31.337 1.00 84.00 100 GLU A CA 1
ATOM 823 C C . GLU A 1 100 ? -16.324 -3.303 32.501 1.00 84.00 100 GLU A C 1
ATOM 825 O O . GLU A 1 100 ? -17.090 -3.548 33.438 1.00 84.00 100 GLU A O 1
ATOM 830 N N . LYS A 1 101 ? -15.665 -2.142 32.430 1.00 81.38 101 LYS A N 1
ATOM 831 C CA . LYS A 1 101 ? -15.731 -1.163 33.508 1.00 81.38 101 LYS A CA 1
ATOM 832 C C . LYS A 1 101 ? -17.072 -0.441 33.580 1.00 81.38 101 LYS A C 1
ATOM 834 O O . LYS A 1 101 ? -17.567 -0.227 34.689 1.00 81.38 101 LYS A O 1
ATOM 839 N N . ILE A 1 102 ? -17.677 -0.104 32.441 1.00 80.56 102 ILE A N 1
ATOM 840 C CA . ILE A 1 102 ? -19.021 0.487 32.383 1.00 80.56 102 ILE A CA 1
ATOM 841 C C . ILE A 1 102 ? -20.048 -0.490 32.957 1.00 80.56 102 ILE A C 1
ATOM 843 O O . ILE A 1 102 ? -20.806 -0.085 33.835 1.00 80.56 102 ILE A O 1
ATOM 847 N N . GLN A 1 103 ? -20.012 -1.767 32.560 1.00 79.75 103 GLN A N 1
ATOM 848 C CA . GLN A 1 103 ? -20.907 -2.800 33.098 1.00 79.75 103 GLN A CA 1
ATOM 849 C C . GLN A 1 103 ? -20.737 -2.987 34.612 1.00 79.75 103 GLN A C 1
ATOM 851 O O . GLN A 1 103 ? -21.723 -3.112 35.333 1.00 79.75 103 GLN A O 1
ATOM 856 N N . SER A 1 104 ? -19.496 -2.953 35.115 1.00 75.00 104 SER A N 1
ATOM 857 C CA . SER A 1 104 ? -19.219 -3.070 36.557 1.00 75.00 104 SER A CA 1
ATOM 858 C C . SER A 1 104 ? -19.655 -1.848 37.381 1.00 75.00 104 SER A C 1
ATOM 860 O O . SER A 1 104 ? -19.875 -1.968 38.584 1.00 75.00 104 SER A O 1
ATOM 862 N N . THR A 1 105 ? -19.760 -0.670 36.752 1.00 70.69 105 THR A N 1
ATOM 863 C CA . THR A 1 105 ? -20.071 0.603 37.429 1.00 70.69 105 THR A CA 1
ATOM 864 C C . THR A 1 105 ? -21.555 0.960 37.327 1.00 70.69 105 THR A C 1
ATOM 866 O O . THR A 1 105 ? -22.112 1.493 38.279 1.00 70.69 105 THR A O 1
ATOM 869 N N . ASN A 1 106 ? -22.199 0.664 36.196 1.00 66.00 106 ASN A N 1
ATOM 870 C CA . ASN A 1 106 ? -23.602 0.959 35.922 1.00 66.00 106 ASN A CA 1
ATOM 871 C C . ASN A 1 106 ? -24.259 -0.255 35.248 1.00 66.00 106 ASN A C 1
ATOM 873 O O . ASN A 1 106 ? -24.174 -0.421 34.033 1.00 66.00 106 ASN A O 1
ATOM 877 N N . SER A 1 107 ? -24.959 -1.081 36.030 1.00 55.72 107 SER A N 1
ATOM 878 C CA . SER A 1 107 ? -25.593 -2.326 35.562 1.00 55.72 107 SER A CA 1
ATOM 879 C C . SER A 1 107 ? -26.734 -2.137 34.543 1.00 55.72 107 SER A C 1
ATOM 881 O O . SER A 1 107 ? -27.266 -3.124 34.047 1.00 55.72 107 SER A O 1
ATOM 883 N N . THR A 1 108 ? -27.145 -0.899 34.245 1.00 55.16 108 THR A N 1
ATOM 884 C CA . THR A 1 108 ? -28.278 -0.560 33.359 1.00 55.16 108 THR A CA 1
ATOM 885 C C . THR A 1 108 ? -27.882 0.028 32.004 1.00 55.16 108 THR A C 1
ATOM 887 O O . THR A 1 108 ? -28.763 0.264 31.181 1.00 55.16 108 THR A O 1
ATOM 890 N N . THR A 1 109 ? -26.597 0.293 31.747 1.00 56.69 109 THR A N 1
ATOM 891 C CA . THR A 1 109 ? -26.165 0.899 30.477 1.00 56.69 109 THR A CA 1
ATOM 892 C C . THR A 1 109 ? -25.728 -0.186 29.498 1.00 56.69 109 THR A C 1
ATOM 894 O O . THR A 1 109 ? -24.732 -0.867 29.738 1.00 56.69 109 THR A O 1
ATOM 897 N N . GLU A 1 110 ? -26.446 -0.340 28.383 1.00 57.44 110 GLU A N 1
ATOM 898 C CA . GLU A 1 110 ? -26.021 -1.225 27.296 1.00 57.44 110 GLU A CA 1
ATOM 899 C C . GLU A 1 110 ? -24.685 -0.737 26.720 1.00 57.44 110 GLU A C 1
ATOM 901 O O . GLU A 1 110 ? -24.560 0.381 26.217 1.00 57.44 110 GLU A O 1
ATOM 906 N N . THR A 1 111 ? -23.655 -1.572 26.820 1.00 59.09 111 THR A N 1
ATOM 907 C CA . THR A 1 111 ? -22.369 -1.328 26.169 1.00 59.09 111 THR A CA 1
ATOM 908 C C . THR A 1 111 ? -22.433 -1.858 24.745 1.00 59.09 111 THR A C 1
ATOM 910 O O . THR A 1 111 ? -22.628 -3.057 24.544 1.00 59.09 111 THR A O 1
ATOM 913 N N . HIS A 1 112 ? -22.246 -0.986 23.759 1.00 65.31 112 HIS A N 1
ATOM 914 C CA . HIS A 1 112 ? -22.126 -1.391 22.363 1.00 65.31 112 HIS A CA 1
ATOM 915 C C . HIS A 1 112 ? -20.649 -1.474 21.975 1.00 65.31 112 HIS A C 1
ATOM 917 O O . HIS A 1 112 ? -19.934 -0.477 22.032 1.00 65.31 112 HIS A O 1
ATOM 923 N N . GLU A 1 113 ? -20.202 -2.655 21.558 1.00 71.88 113 GLU A N 1
ATOM 924 C CA . GLU A 1 113 ? -18.897 -2.829 20.922 1.00 71.88 113 GLU A CA 1
ATOM 925 C C . GLU A 1 113 ? -18.977 -2.287 19.490 1.00 71.88 113 GLU A C 1
ATOM 927 O O . GLU A 1 113 ? -19.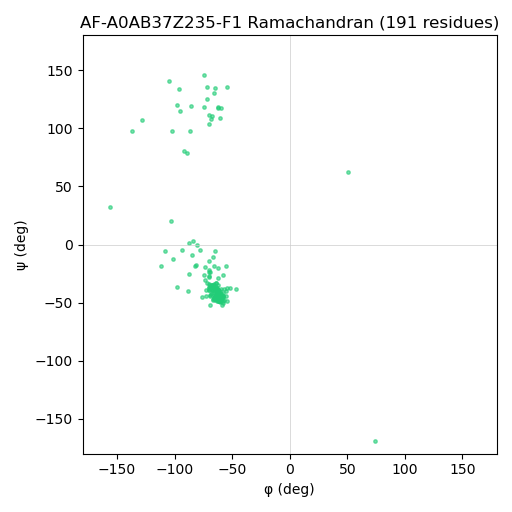770 -2.777 18.683 1.00 71.88 113 GLU A O 1
ATOM 932 N N . LEU A 1 114 ? -18.189 -1.261 19.158 1.00 69.88 114 LEU A N 1
ATOM 933 C CA . LEU A 1 114 ? -18.181 -0.692 17.809 1.00 69.88 114 LEU A CA 1
ATOM 934 C C . LEU A 1 114 ? -17.180 -1.408 16.902 1.00 69.88 114 LEU A C 1
ATOM 936 O O . LEU A 1 114 ? -17.466 -1.622 15.722 1.00 69.88 114 LEU A O 1
ATOM 940 N N . PHE A 1 115 ? -16.004 -1.757 17.429 1.00 67.81 115 PHE A N 1
ATOM 941 C CA . PHE A 1 115 ? -14.889 -2.267 16.625 1.00 67.81 115 PHE A CA 1
ATOM 942 C C . PHE A 1 115 ? -14.567 -3.745 16.880 1.00 67.81 115 PHE A C 1
ATOM 944 O O . PHE A 1 115 ? -13.981 -4.389 16.012 1.00 67.81 115 PHE A O 1
ATOM 951 N N . THR A 1 116 ? -15.015 -4.300 18.007 1.00 74.12 116 THR A N 1
ATOM 952 C CA . THR A 1 116 ? -14.780 -5.700 18.420 1.00 74.12 116 THR A CA 1
ATOM 953 C C . THR A 1 116 ? -15.786 -6.703 17.812 1.00 74.12 116 THR A C 1
ATOM 955 O O . THR A 1 116 ? -15.727 -7.909 18.047 1.00 74.12 116 THR A O 1
ATOM 958 N N . VAL A 1 117 ? -16.701 -6.238 16.956 1.00 76.81 117 VAL A N 1
ATOM 959 C CA . VAL A 1 117 ? -17.755 -7.076 16.363 1.00 76.81 117 VAL A CA 1
ATOM 960 C C . VAL A 1 117 ? -17.165 -8.168 15.445 1.00 76.81 117 VAL A C 1
ATOM 962 O O . VAL A 1 117 ? -16.328 -7.869 14.583 1.00 76.81 117 VAL A O 1
ATOM 965 N N . PRO A 1 118 ? -17.631 -9.433 15.534 1.00 78.62 118 PRO A N 1
ATOM 966 C CA . PRO A 1 118 ? -17.155 -10.511 14.675 1.00 78.62 118 PRO A CA 1
ATOM 967 C C . PRO A 1 118 ? -17.275 -10.181 13.183 1.00 78.62 118 PRO A C 1
ATOM 969 O O . PRO A 1 118 ? -18.319 -9.767 12.685 1.00 78.62 118 PRO A O 1
ATOM 972 N N . ILE A 1 119 ? -16.232 -10.472 12.402 1.00 78.75 119 ILE A N 1
ATOM 973 C CA . ILE A 1 119 ? -16.227 -10.168 10.959 1.00 78.75 119 ILE A CA 1
ATOM 974 C C . ILE A 1 119 ? -17.382 -10.832 10.188 1.00 78.75 119 ILE A C 1
ATOM 976 O O . ILE A 1 119 ? -17.799 -10.341 9.139 1.00 78.75 119 ILE A O 1
ATOM 980 N N . LYS A 1 120 ? -17.895 -11.960 10.696 1.00 81.00 120 LYS A N 1
ATOM 981 C CA . LYS A 1 120 ? -19.021 -12.684 10.105 1.00 81.00 120 LYS A CA 1
ATOM 982 C C . LYS A 1 120 ? -20.312 -11.865 10.183 1.00 81.00 120 LYS A C 1
ATOM 984 O O . LYS A 1 120 ? -20.950 -11.685 9.150 1.00 81.00 120 LYS A O 1
ATOM 989 N N . SER A 1 121 ? -20.634 -11.295 11.346 1.00 82.56 121 SER A N 1
ATOM 990 C CA . SER A 1 121 ? -21.826 -10.454 11.508 1.00 82.56 121 SER A CA 1
ATOM 991 C C . SER A 1 121 ? -21.700 -9.144 10.730 1.00 82.56 121 SER A C 1
ATOM 993 O O . SER A 1 121 ? -22.671 -8.703 10.122 1.00 82.56 121 SER A O 1
ATOM 995 N N . VAL A 1 122 ? -20.492 -8.575 10.629 1.00 83.06 122 VAL A N 1
ATOM 996 C CA . VAL A 1 122 ? -20.234 -7.418 9.752 1.00 83.06 122 VAL A CA 1
ATOM 997 C C . VAL A 1 122 ? -20.518 -7.762 8.286 1.00 83.06 122 VAL A C 1
ATOM 999 O O . VAL A 1 122 ? -21.216 -7.016 7.600 1.00 83.06 122 VAL A O 1
ATOM 1002 N N . LYS A 1 123 ? -20.013 -8.899 7.788 1.00 83.44 123 LYS A N 1
ATOM 1003 C CA . LYS A 1 123 ? -20.261 -9.343 6.405 1.00 83.44 123 LYS A CA 1
ATOM 1004 C C . LYS A 1 123 ? -21.736 -9.617 6.134 1.00 83.44 123 LYS A C 1
ATOM 1006 O O . LYS A 1 123 ? -22.204 -9.277 5.054 1.00 83.44 123 LYS A O 1
ATOM 1011 N N . GLU A 1 124 ? -22.451 -10.210 7.083 1.00 85.94 124 GLU A N 1
ATOM 1012 C CA . GLU A 1 124 ? -23.889 -10.470 6.968 1.00 85.94 124 GLU A CA 1
ATOM 1013 C C . GLU A 1 124 ? -24.690 -9.161 6.939 1.00 85.94 124 GLU A C 1
ATOM 1015 O O . GLU A 1 124 ? -25.496 -8.964 6.031 1.00 85.94 124 GLU A O 1
ATOM 1020 N N . ALA A 1 125 ? -24.404 -8.220 7.845 1.00 85.69 125 ALA A N 1
ATOM 1021 C CA . ALA A 1 125 ? -25.064 -6.914 7.886 1.00 85.69 125 ALA A CA 1
ATOM 1022 C C . ALA A 1 125 ? -24.799 -6.081 6.617 1.00 85.69 125 ALA A C 1
ATOM 1024 O O . ALA A 1 125 ? -25.718 -5.493 6.042 1.00 85.69 125 ALA A O 1
ATOM 1025 N N . VAL A 1 126 ? -23.548 -6.053 6.144 1.00 85.19 126 VAL A N 1
ATOM 1026 C CA . VAL A 1 126 ? -23.174 -5.370 4.896 1.00 85.19 126 VAL A CA 1
ATOM 1027 C C . VAL A 1 126 ? -23.777 -6.087 3.686 1.00 85.19 126 VAL A C 1
ATOM 1029 O O . VAL A 1 126 ? -24.324 -5.434 2.801 1.00 85.19 126 VAL A O 1
ATOM 1032 N N . GLY A 1 127 ? -23.738 -7.419 3.653 1.00 84.75 127 GLY A N 1
ATOM 1033 C CA . GLY A 1 127 ? -24.307 -8.234 2.580 1.00 84.75 127 GLY A CA 1
ATOM 1034 C C . GLY A 1 127 ? -25.817 -8.052 2.432 1.00 84.75 127 GLY A C 1
ATOM 1035 O O . GLY A 1 127 ? -26.294 -7.877 1.314 1.00 84.75 127 GLY A O 1
ATOM 1036 N N . ALA A 1 128 ? -26.555 -8.006 3.545 1.00 86.19 128 ALA A N 1
ATOM 1037 C CA . ALA A 1 128 ? -27.995 -7.747 3.560 1.00 86.19 128 ALA A CA 1
ATOM 1038 C C . ALA A 1 128 ? -28.351 -6.342 3.047 1.00 86.19 128 ALA A C 1
ATOM 1040 O O . ALA A 1 128 ? -29.379 -6.158 2.402 1.00 86.19 128 ALA A O 1
ATOM 1041 N N . ARG A 1 129 ? -27.493 -5.341 3.286 1.00 84.06 129 ARG A N 1
ATOM 1042 C CA . ARG A 1 129 ? -27.663 -4.003 2.697 1.00 84.06 129 ARG A CA 1
ATOM 1043 C C . ARG A 1 129 ? -27.345 -3.998 1.205 1.00 84.06 129 ARG A C 1
ATOM 1045 O O . ARG A 1 129 ? -28.093 -3.420 0.422 1.00 84.06 129 ARG A O 1
ATOM 1052 N N . LEU A 1 130 ? -26.256 -4.648 0.800 1.00 83.88 130 LEU A N 1
ATOM 1053 C CA . LEU A 1 130 ? -25.809 -4.680 -0.594 1.00 83.88 130 LEU A CA 1
ATOM 1054 C C . LEU A 1 130 ? -26.728 -5.511 -1.500 1.00 83.88 130 LEU A C 1
ATOM 1056 O O . LEU A 1 130 ? -26.820 -5.208 -2.687 1.00 83.88 130 LEU A O 1
ATOM 1060 N N . SER A 1 131 ? -27.440 -6.514 -0.975 1.00 77.25 131 SER A N 1
ATOM 1061 C CA . SER A 1 131 ? -28.386 -7.332 -1.753 1.00 77.25 131 SER A CA 1
ATOM 1062 C C . SER A 1 131 ? -29.598 -6.551 -2.272 1.00 77.25 131 SER A C 1
ATOM 1064 O O . SER A 1 131 ? -30.229 -6.990 -3.230 1.00 77.25 131 SER A O 1
ATOM 1066 N N . SER A 1 132 ? -29.887 -5.376 -1.700 1.00 78.38 132 SER A N 1
ATOM 1067 C CA . SER A 1 132 ? -30.890 -4.439 -2.226 1.00 78.38 132 SER A CA 1
ATOM 1068 C C . SER A 1 132 ? -30.466 -3.761 -3.540 1.00 78.38 132 SER A C 1
ATOM 1070 O O . SER A 1 132 ? -31.297 -3.173 -4.230 1.00 78.38 132 SER A O 1
ATOM 1072 N N . SER A 1 133 ? -29.182 -3.853 -3.907 1.00 76.69 133 SER A N 1
ATOM 1073 C CA . SER A 1 133 ? -28.593 -3.241 -5.099 1.00 76.69 133 SER A CA 1
ATOM 1074 C C . SER A 1 133 ? -28.325 -4.273 -6.199 1.00 76.69 133 SER A C 1
ATOM 1076 O O . SER A 1 133 ? -27.844 -5.377 -5.943 1.00 76.69 133 SER A O 1
ATOM 1078 N N . ASN A 1 134 ? -28.573 -3.893 -7.456 1.00 79.19 134 ASN A N 1
ATOM 1079 C CA . ASN A 1 134 ? -28.495 -4.792 -8.615 1.00 79.19 134 ASN A CA 1
ATOM 1080 C C . ASN A 1 134 ? -27.054 -5.025 -9.135 1.00 79.19 134 ASN A C 1
ATOM 1082 O O . ASN A 1 134 ? -26.832 -5.765 -10.095 1.00 79.19 134 ASN A O 1
ATOM 1086 N N . HIS A 1 135 ? -26.043 -4.407 -8.515 1.00 82.12 135 HIS A N 1
ATOM 1087 C CA . HIS A 1 135 ? -24.656 -4.448 -8.985 1.00 82.12 135 HIS A CA 1
ATOM 1088 C C . HIS A 1 135 ? -23.846 -5.597 -8.362 1.00 82.12 135 HIS A C 1
ATOM 1090 O O . HIS A 1 135 ? -23.036 -5.413 -7.454 1.00 82.12 135 HIS A O 1
ATOM 1096 N N . LYS A 1 136 ? -24.012 -6.814 -8.896 1.00 80.56 136 LYS A N 1
ATOM 1097 C CA . LYS A 1 136 ? -23.358 -8.033 -8.371 1.00 80.56 136 LYS A CA 1
ATOM 1098 C C . LYS A 1 136 ? -21.823 -7.950 -8.323 1.00 80.56 136 LYS A C 1
ATOM 1100 O O . LYS A 1 136 ? -21.217 -8.424 -7.365 1.00 80.56 136 LYS A O 1
ATOM 1105 N N . ILE A 1 137 ? -21.197 -7.330 -9.326 1.00 82.44 137 ILE A N 1
ATOM 1106 C CA . ILE A 1 137 ? -19.730 -7.240 -9.437 1.00 82.44 137 ILE A CA 1
ATOM 1107 C C . ILE A 1 137 ? -19.157 -6.316 -8.357 1.00 82.44 137 ILE A C 1
ATOM 1109 O O . ILE A 1 137 ? -18.273 -6.718 -7.604 1.00 82.44 137 ILE A O 1
ATOM 1113 N N . THR A 1 138 ? -19.679 -5.094 -8.238 1.00 80.25 138 THR A N 1
ATOM 1114 C CA . THR A 1 138 ? -19.204 -4.127 -7.237 1.00 80.25 138 THR A CA 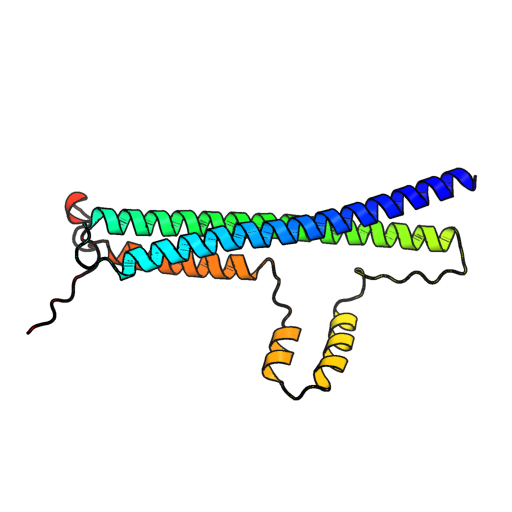1
ATOM 1115 C C . THR A 1 138 ? -19.494 -4.615 -5.822 1.00 80.25 138 THR A C 1
ATOM 1117 O O . THR A 1 138 ? -18.630 -4.500 -4.958 1.00 80.25 138 THR A O 1
ATOM 1120 N N . ASN A 1 139 ? -20.647 -5.255 -5.599 1.00 84.31 139 ASN A N 1
ATOM 1121 C CA . ASN A 1 139 ? -20.985 -5.864 -4.313 1.00 84.31 139 ASN A CA 1
ATOM 1122 C C . ASN A 1 139 ? -19.990 -6.973 -3.939 1.00 84.31 139 ASN A C 1
ATOM 1124 O O . ASN A 1 139 ? -19.528 -7.035 -2.801 1.00 84.31 139 ASN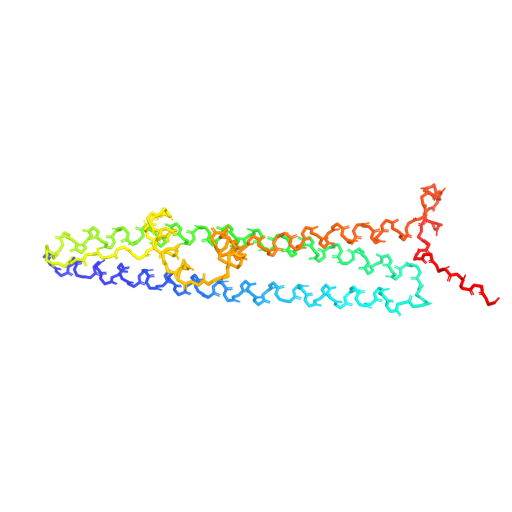 A O 1
ATOM 1128 N N . SER A 1 140 ? -19.595 -7.811 -4.905 1.00 81.06 140 SER A N 1
ATOM 1129 C CA . SER A 1 140 ? -18.565 -8.833 -4.692 1.00 81.06 140 SER A CA 1
ATOM 1130 C C . SER A 1 140 ? -17.203 -8.219 -4.351 1.00 81.06 140 SER A C 1
ATOM 1132 O O . SER A 1 140 ? -16.512 -8.719 -3.464 1.00 81.06 140 SER A O 1
ATOM 1134 N N . LEU A 1 141 ? -16.813 -7.126 -5.016 1.00 81.25 141 LEU A N 1
ATOM 1135 C CA . LEU A 1 141 ? -15.555 -6.420 -4.736 1.00 81.25 141 LEU A CA 1
ATOM 1136 C C . LEU A 1 141 ? -15.558 -5.761 -3.349 1.00 81.25 141 LEU A C 1
ATOM 1138 O O . LEU A 1 141 ? -14.549 -5.803 -2.646 1.00 81.25 141 LEU A O 1
ATOM 1142 N N . MET A 1 142 ? -16.691 -5.202 -2.923 1.00 78.75 142 MET A N 1
ATOM 1143 C CA . MET A 1 142 ? -16.856 -4.647 -1.577 1.00 78.75 142 MET A CA 1
ATOM 1144 C C . MET A 1 142 ? -16.725 -5.736 -0.502 1.00 78.75 142 MET A C 1
ATOM 1146 O O . MET A 1 142 ? -16.000 -5.561 0.478 1.00 78.75 142 MET A O 1
ATOM 1150 N N . LEU A 1 143 ? -17.353 -6.898 -0.714 1.00 79.88 143 LEU A N 1
ATOM 1151 C CA . LEU A 1 143 ? -17.284 -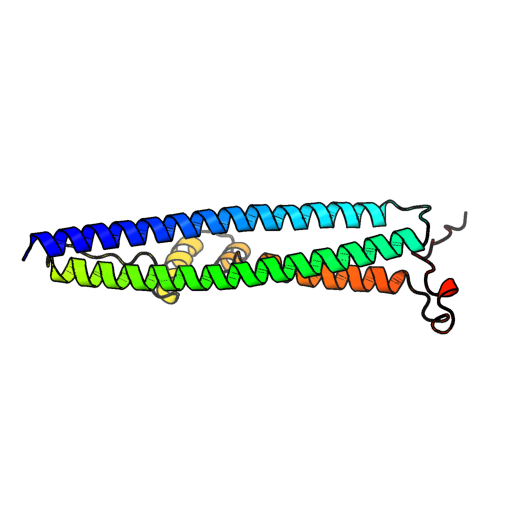8.038 0.211 1.00 79.88 143 LEU A CA 1
ATOM 1152 C C . LEU A 1 143 ? -15.899 -8.706 0.262 1.00 79.88 143 LEU A C 1
ATOM 1154 O O . LEU A 1 143 ? -15.551 -9.321 1.276 1.00 79.88 143 LEU A O 1
ATOM 1158 N N . ALA A 1 144 ? -15.085 -8.557 -0.790 1.00 75.19 144 ALA A N 1
ATOM 1159 C CA . ALA A 1 144 ? -13.707 -9.048 -0.838 1.00 75.19 144 ALA A CA 1
ATOM 1160 C C . ALA A 1 144 ? -12.757 -8.323 0.143 1.00 75.19 144 ALA A C 1
ATOM 1162 O O . ALA A 1 144 ? -11.647 -8.804 0.378 1.00 75.19 144 ALA A O 1
ATOM 1163 N N . ARG A 1 145 ? -13.194 -7.211 0.761 1.00 73.75 145 ARG A N 1
ATOM 1164 C CA . ARG A 1 145 ? -12.480 -6.466 1.816 1.00 73.75 145 ARG A CA 1
ATOM 1165 C C . ARG A 1 145 ? -11.034 -6.139 1.432 1.00 73.75 145 ARG A C 1
ATOM 1167 O O . ARG A 1 145 ? -10.076 -6.573 2.081 1.00 73.75 145 ARG A O 1
ATOM 1174 N N . TYR A 1 146 ? -10.868 -5.350 0.375 1.00 71.69 146 TYR A N 1
ATOM 1175 C CA . TYR A 1 146 ? -9.554 -4.827 0.019 1.00 71.69 146 TYR A CA 1
ATOM 1176 C C . TYR A 1 146 ? -9.025 -3.930 1.142 1.00 71.69 146 TYR A C 1
ATOM 1178 O O . TYR A 1 146 ? -9.613 -2.911 1.491 1.00 71.69 146 TYR A O 1
ATOM 1186 N N . SER A 1 147 ? -7.908 -4.342 1.739 1.00 68.25 147 SER A N 1
ATOM 1187 C CA . SER A 1 147 ? -7.258 -3.583 2.804 1.00 68.25 147 SER A CA 1
ATOM 1188 C C . SER A 1 147 ? -6.606 -2.334 2.222 1.00 68.25 147 SER A C 1
ATOM 1190 O O . SER A 1 147 ? -5.718 -2.450 1.374 1.00 68.25 147 SER A O 1
ATOM 1192 N N . VAL A 1 148 ? -6.959 -1.172 2.772 1.00 66.75 148 VAL A N 1
ATOM 1193 C CA . VAL A 1 148 ? -6.391 0.138 2.408 1.00 66.75 148 VAL A CA 1
ATOM 1194 C C . VAL A 1 148 ? -4.859 0.133 2.511 1.00 66.75 148 VAL A C 1
ATOM 1196 O O . VAL A 1 148 ? -4.192 0.637 1.620 1.00 66.75 148 VAL A O 1
ATOM 1199 N N . GLY A 1 149 ? -4.286 -0.553 3.510 1.00 70.56 149 GLY A N 1
ATOM 1200 C CA . GLY A 1 149 ? -2.828 -0.716 3.622 1.00 70.56 149 GLY A CA 1
ATOM 1201 C C . GLY A 1 149 ? -2.179 -1.707 2.639 1.00 70.56 149 GLY A C 1
ATOM 1202 O O . GLY A 1 149 ? -1.009 -1.552 2.311 1.00 70.56 149 GLY A O 1
ATOM 1203 N N . ARG A 1 150 ? -2.900 -2.720 2.126 1.00 80.38 150 ARG A N 1
ATOM 1204 C CA . ARG A 1 150 ? -2.315 -3.751 1.233 1.00 80.38 150 ARG A CA 1
ATOM 1205 C C . ARG A 1 150 ? -2.332 -3.348 -0.239 1.00 80.38 150 ARG A C 1
ATOM 1207 O O . ARG A 1 150 ? -1.528 -3.863 -1.010 1.00 80.38 150 ARG A O 1
ATOM 1214 N N . ALA A 1 151 ? -3.253 -2.474 -0.644 1.00 84.56 151 ALA A N 1
ATOM 1215 C CA . ALA A 1 151 ? -3.329 -2.014 -2.028 1.00 84.56 151 ALA A CA 1
ATOM 1216 C C . ALA A 1 151 ? -2.043 -1.277 -2.471 1.00 84.56 151 ALA A C 1
ATOM 1218 O O . ALA A 1 151 ? -1.468 -1.697 -3.475 1.00 84.56 151 ALA A O 1
ATOM 1219 N N . PRO A 1 152 ? -1.503 -0.307 -1.704 1.00 86.81 152 PRO A N 1
ATOM 1220 C CA . PRO A 1 152 ? -0.218 0.327 -2.007 1.00 86.81 152 PRO A CA 1
ATOM 1221 C C . PRO A 1 152 ? 0.947 -0.655 -2.157 1.00 86.81 152 PRO A C 1
ATOM 1223 O O . PRO A 1 152 ? 1.738 -0.513 -3.081 1.00 86.81 152 PRO A O 1
ATOM 1226 N N . MET A 1 153 ? 1.019 -1.694 -1.313 1.00 88.50 153 MET A N 1
ATOM 1227 C CA . MET A 1 153 ? 2.072 -2.717 -1.408 1.00 88.50 153 MET A CA 1
ATOM 1228 C C . MET A 1 153 ? 2.015 -3.474 -2.737 1.00 88.50 153 MET A C 1
ATOM 1230 O O . MET A 1 153 ? 3.034 -3.702 -3.385 1.00 88.50 153 MET A O 1
ATOM 1234 N N . LYS A 1 154 ? 0.808 -3.870 -3.163 1.00 90.31 154 LYS A N 1
ATOM 1235 C CA . LYS A 1 154 ? 0.618 -4.570 -4.440 1.00 90.31 154 LYS A CA 1
ATOM 1236 C C . LYS A 1 154 ? 1.007 -3.685 -5.619 1.00 90.31 154 LYS A C 1
ATOM 1238 O O . LYS A 1 154 ? 1.652 -4.166 -6.544 1.00 90.31 154 LYS A O 1
ATOM 1243 N N . VAL A 1 155 ? 0.654 -2.401 -5.559 1.00 91.69 155 VAL A N 1
ATOM 1244 C CA . VAL A 1 155 ? 1.043 -1.420 -6.579 1.00 91.69 155 VAL A CA 1
ATOM 1245 C C . VAL A 1 155 ? 2.562 -1.250 -6.615 1.00 91.69 155 VAL A C 1
ATOM 1247 O O . VAL A 1 155 ? 3.140 -1.329 -7.693 1.00 91.69 155 VAL A O 1
ATOM 1250 N N . SER A 1 156 ? 3.234 -1.115 -5.466 1.00 92.12 156 SER A N 1
ATOM 1251 C CA . SER A 1 156 ? 4.697 -1.000 -5.435 1.00 92.12 156 SER A CA 1
ATOM 1252 C C . SER A 1 156 ? 5.400 -2.248 -5.969 1.00 92.12 156 SER A C 1
ATOM 1254 O O . SER A 1 156 ? 6.391 -2.122 -6.677 1.00 92.12 156 SER A O 1
ATOM 1256 N N . ILE A 1 157 ? 4.874 -3.450 -5.700 1.00 93.69 157 ILE A N 1
ATOM 1257 C CA . ILE A 1 157 ? 5.418 -4.700 -6.258 1.00 93.69 157 ILE A CA 1
ATOM 1258 C C . ILE A 1 157 ? 5.281 -4.713 -7.784 1.00 93.69 157 ILE A C 1
ATOM 1260 O O . ILE A 1 157 ? 6.233 -5.055 -8.483 1.00 93.69 157 ILE A O 1
ATOM 1264 N N . ALA A 1 158 ? 4.120 -4.308 -8.307 1.00 94.81 158 ALA A N 1
ATOM 1265 C CA . ALA A 1 158 ? 3.912 -4.201 -9.747 1.00 94.81 158 ALA A CA 1
ATOM 1266 C C . ALA A 1 158 ? 4.877 -3.186 -10.381 1.00 94.81 158 ALA A C 1
ATOM 1268 O O . ALA A 1 158 ? 5.479 -3.482 -11.407 1.00 94.81 158 ALA A O 1
ATOM 1269 N N . LEU A 1 159 ? 5.087 -2.029 -9.745 1.00 94.06 159 LEU A N 1
ATOM 1270 C CA . LEU A 1 159 ? 6.035 -1.019 -10.221 1.00 94.06 159 LEU A CA 1
ATOM 1271 C C . LEU A 1 159 ? 7.484 -1.512 -10.175 1.00 94.06 159 LEU A C 1
ATOM 1273 O O . LEU A 1 159 ? 8.203 -1.308 -11.146 1.00 94.06 159 LEU A O 1
ATOM 1277 N N . ILE A 1 160 ? 7.908 -2.211 -9.115 1.00 95.50 160 ILE A N 1
ATOM 1278 C CA . ILE A 1 160 ? 9.231 -2.858 -9.055 1.00 95.50 160 ILE A CA 1
ATOM 1279 C C . ILE A 1 160 ? 9.418 -3.777 -10.262 1.00 95.50 160 ILE A C 1
ATOM 1281 O O . ILE A 1 160 ? 10.436 -3.690 -10.941 1.00 95.50 160 ILE A O 1
ATOM 1285 N N . PHE A 1 161 ? 8.430 -4.626 -10.555 1.00 95.62 161 PHE A N 1
ATOM 1286 C CA . PHE A 1 161 ? 8.498 -5.524 -11.703 1.00 95.62 161 PHE A CA 1
ATOM 1287 C C . PHE A 1 161 ? 8.592 -4.752 -13.026 1.00 95.62 161 PHE A C 1
ATOM 1289 O O . PHE A 1 161 ? 9.460 -5.049 -13.843 1.00 95.62 161 PHE A O 1
ATOM 1296 N N . THR A 1 162 ? 7.770 -3.717 -13.213 1.00 94.06 162 THR A N 1
ATOM 1297 C CA . THR A 1 162 ? 7.832 -2.845 -14.393 1.00 94.06 162 THR A CA 1
ATOM 1298 C C . THR A 1 162 ? 9.213 -2.210 -14.555 1.00 94.06 162 THR A C 1
ATOM 1300 O O . THR A 1 162 ? 9.795 -2.279 -15.635 1.00 94.06 162 THR A O 1
ATOM 1303 N N . TRP A 1 163 ? 9.779 -1.641 -13.490 1.00 95.12 163 TRP A N 1
ATOM 1304 C CA . TRP A 1 163 ? 11.105 -1.024 -13.531 1.00 95.12 163 TRP A CA 1
ATOM 1305 C C . TRP A 1 163 ? 12.223 -2.029 -13.771 1.00 95.12 163 TRP A C 1
ATOM 1307 O O . TRP A 1 163 ? 13.170 -1.702 -14.477 1.00 95.12 163 TRP A O 1
ATOM 1317 N N . LEU A 1 164 ? 12.114 -3.253 -13.250 1.00 93.81 164 LEU A N 1
ATOM 1318 C CA . LEU A 1 164 ? 13.0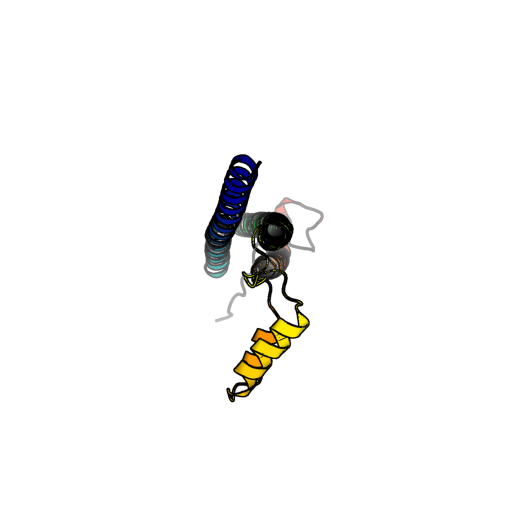61 -4.326 -13.555 1.00 93.81 164 LEU A CA 1
ATOM 1319 C C . LEU A 1 164 ? 13.029 -4.696 -15.038 1.00 93.81 164 LEU A C 1
ATOM 1321 O O . LEU A 1 164 ? 14.087 -4.837 -15.643 1.00 93.81 164 LEU A O 1
ATOM 1325 N N . VAL A 1 165 ? 11.838 -4.814 -15.632 1.00 91.44 165 VAL A N 1
ATOM 1326 C CA . VAL A 1 165 ? 11.687 -5.102 -17.066 1.00 91.44 165 VAL A CA 1
ATOM 1327 C C . VAL A 1 165 ? 12.254 -3.960 -17.913 1.00 91.44 165 VAL A C 1
ATOM 1329 O O . VAL A 1 165 ? 13.012 -4.213 -18.850 1.00 91.44 165 VAL A O 1
ATOM 1332 N N . LEU A 1 166 ? 11.947 -2.706 -17.567 1.00 89.69 166 LEU A N 1
ATOM 1333 C CA . LEU A 1 166 ? 12.483 -1.534 -18.265 1.00 89.69 166 LEU A CA 1
ATOM 1334 C C . LEU A 1 166 ? 14.007 -1.450 -18.136 1.00 89.69 166 LEU A C 1
ATOM 1336 O O . LEU A 1 166 ? 14.696 -1.311 -19.140 1.00 89.69 166 LEU A O 1
ATOM 1340 N N . MET A 1 167 ? 14.547 -1.630 -16.930 1.00 88.88 167 MET A N 1
ATOM 1341 C CA . MET A 1 167 ? 15.989 -1.623 -16.690 1.00 88.88 167 MET A CA 1
ATOM 1342 C C . MET A 1 167 ? 16.688 -2.757 -17.449 1.00 88.88 167 MET A C 1
ATOM 1344 O O . MET A 1 167 ? 17.692 -2.517 -18.112 1.00 88.88 167 MET A O 1
ATOM 1348 N N . ALA A 1 168 ? 16.137 -3.973 -17.440 1.00 86.94 168 ALA A N 1
ATOM 1349 C CA . ALA A 1 168 ? 16.682 -5.093 -18.206 1.00 86.94 168 ALA A CA 1
ATOM 1350 C C . ALA A 1 168 ? 16.656 -4.847 -19.723 1.00 86.94 168 ALA A C 1
ATOM 1352 O O . ALA A 1 168 ? 17.517 -5.361 -20.432 1.00 86.94 168 ALA A O 1
ATOM 1353 N N . SER A 1 169 ? 15.704 -4.044 -20.210 1.00 83.56 169 SER A N 1
ATOM 1354 C CA . SER A 1 169 ? 15.604 -3.651 -21.622 1.00 83.56 169 SER A CA 1
ATOM 1355 C C . SER A 1 169 ? 16.664 -2.626 -22.039 1.00 83.56 169 SER A C 1
ATOM 1357 O O . SER A 1 169 ? 16.942 -2.503 -23.226 1.00 83.56 169 SER A O 1
ATOM 1359 N N . THR A 1 170 ? 17.271 -1.911 -21.084 1.00 83.50 170 THR A N 1
ATOM 1360 C CA . THR A 1 170 ? 18.387 -0.978 -21.346 1.00 83.50 170 THR A CA 1
ATOM 1361 C C . THR A 1 170 ? 19.762 -1.656 -21.385 1.00 83.50 170 THR A C 1
ATOM 1363 O O . THR A 1 170 ? 20.751 -1.012 -21.748 1.00 83.50 170 THR A O 1
ATOM 1366 N N . LEU A 1 171 ? 19.834 -2.939 -21.002 1.00 82.50 171 LEU A N 1
ATOM 1367 C CA . LEU A 1 171 ? 21.067 -3.720 -20.937 1.00 82.50 171 LEU A CA 1
ATOM 1368 C C . LEU A 1 171 ? 21.268 -4.558 -22.202 1.00 82.50 171 LEU A C 1
ATOM 1370 O O . LEU A 1 171 ? 20.376 -5.288 -22.639 1.00 82.50 171 LEU A O 1
ATOM 1374 N N . ASN A 1 172 ? 22.484 -4.527 -22.737 1.00 78.00 172 ASN A N 1
ATOM 1375 C CA . ASN A 1 172 ? 22.896 -5.391 -23.829 1.00 78.00 172 ASN A CA 1
ATOM 1376 C C . ASN A 1 172 ? 23.414 -6.736 -23.298 1.00 78.00 172 ASN A C 1
ATOM 1378 O O . ASN A 1 172 ? 24.578 -6.876 -22.918 1.00 78.00 172 ASN A O 1
ATOM 1382 N N . TRP A 1 173 ? 22.549 -7.750 -23.304 1.00 72.06 173 TRP A N 1
ATOM 1383 C CA . TRP A 1 173 ? 22.864 -9.086 -22.787 1.00 72.06 173 TRP A CA 1
ATOM 1384 C C . TRP A 1 173 ? 24.002 -9.804 -23.527 1.00 72.06 173 TRP A C 1
ATOM 1386 O O . TRP A 1 173 ? 24.617 -10.698 -22.947 1.00 72.06 173 TRP A O 1
ATOM 1396 N N . SER A 1 174 ? 24.333 -9.415 -24.765 1.00 67.06 174 SER A N 1
ATOM 1397 C CA . SER A 1 174 ? 25.471 -9.994 -25.492 1.00 67.06 174 SER A CA 1
ATOM 1398 C C . SER A 1 174 ? 26.820 -9.371 -25.120 1.00 67.06 174 SER A C 1
ATOM 1400 O O . SER A 1 174 ? 27.851 -9.988 -25.365 1.00 67.06 174 SER A O 1
ATOM 1402 N N . ALA A 1 175 ? 26.828 -8.179 -24.515 1.00 60.56 175 ALA A N 1
ATOM 1403 C CA . ALA A 1 175 ? 28.034 -7.423 -24.161 1.00 60.56 175 ALA A CA 1
ATOM 1404 C C . ALA A 1 175 ? 28.388 -7.505 -22.661 1.00 60.56 175 ALA A C 1
ATOM 1406 O O . ALA A 1 175 ? 29.139 -6.678 -22.148 1.00 60.56 175 ALA A O 1
ATOM 1407 N N . LEU A 1 176 ? 27.874 -8.513 -21.940 1.00 61.28 176 LEU A N 1
ATOM 1408 C CA . LEU A 1 176 ? 28.044 -8.673 -20.485 1.00 61.28 176 LEU A CA 1
ATOM 1409 C C . LEU A 1 176 ? 29.519 -8.699 -20.018 1.00 61.28 176 LEU A C 1
ATOM 1411 O O . LEU A 1 176 ? 29.799 -8.456 -18.848 1.00 61.28 176 LEU A O 1
ATOM 1415 N N . SER A 1 177 ? 30.467 -8.960 -20.922 1.00 57.66 177 SER A N 1
ATOM 1416 C CA . SER A 1 177 ? 31.910 -8.958 -20.661 1.00 57.66 177 SER A CA 1
ATOM 1417 C C . SER A 1 177 ? 32.575 -7.569 -20.676 1.00 57.66 177 SER A C 1
ATOM 1419 O O . SER A 1 177 ? 33.666 -7.443 -20.121 1.00 57.66 177 SER A O 1
ATOM 1421 N N . PHE A 1 178 ? 31.953 -6.527 -21.250 1.00 55.06 178 PHE A N 1
ATOM 1422 C CA . PHE A 1 178 ? 32.505 -5.164 -21.327 1.00 55.06 178 PHE A CA 1
ATOM 1423 C C . PHE A 1 178 ? 31.503 -4.116 -20.812 1.00 55.06 178 PHE A C 1
ATOM 1425 O O . PHE A 1 178 ? 30.536 -3.752 -21.473 1.00 55.06 178 PHE A O 1
ATOM 1432 N N . ILE A 1 179 ? 31.784 -3.568 -19.624 1.00 59.50 179 ILE A N 1
ATOM 1433 C CA . ILE A 1 179 ? 30.945 -2.572 -18.926 1.00 59.50 179 ILE A CA 1
ATOM 1434 C C . ILE A 1 179 ? 30.566 -1.339 -19.787 1.00 59.50 179 ILE A C 1
ATOM 1436 O O . ILE A 1 179 ? 29.425 -0.893 -19.666 1.00 59.50 179 ILE A O 1
ATOM 1440 N N . PRO A 1 180 ? 31.431 -0.779 -20.666 1.00 60.06 180 PRO A N 1
ATOM 1441 C CA . PRO A 1 180 ? 31.064 0.387 -21.479 1.00 60.06 180 PRO A CA 1
ATOM 1442 C C . PRO A 1 180 ? 30.022 0.091 -22.570 1.00 60.06 180 PRO A C 1
ATOM 1444 O O . PRO A 1 180 ? 29.274 0.988 -22.942 1.00 60.06 180 PRO A O 1
ATOM 1447 N N . GLU A 1 181 ? 29.962 -1.146 -23.073 1.00 62.31 181 GLU A N 1
ATOM 1448 C CA . GLU A 1 181 ? 29.024 -1.579 -24.126 1.00 62.31 181 GLU A CA 1
ATOM 1449 C C . GLU A 1 181 ? 27.737 -2.198 -23.557 1.00 62.31 181 GLU A C 1
ATOM 1451 O O . GLU A 1 181 ? 26.806 -2.520 -24.297 1.00 62.31 181 GLU A O 1
ATOM 1456 N N . LEU A 1 182 ? 27.671 -2.355 -22.232 1.00 69.50 182 LEU A N 1
ATOM 1457 C CA . LEU A 1 182 ? 26.559 -2.991 -21.537 1.00 69.50 182 LEU A CA 1
ATOM 1458 C C . LEU A 1 182 ? 25.301 -2.111 -21.489 1.00 69.50 182 LEU A C 1
ATOM 1460 O O . LEU A 1 182 ? 24.196 -2.646 -21.472 1.00 69.50 182 LEU A O 1
ATOM 1464 N N . ILE A 1 183 ? 25.443 -0.781 -21.461 1.00 73.44 183 ILE A N 1
ATOM 1465 C CA . ILE A 1 183 ? 24.315 0.161 -21.372 1.00 73.44 183 ILE A CA 1
ATOM 1466 C C . ILE A 1 183 ? 24.045 0.749 -22.756 1.00 73.44 183 ILE A C 1
ATOM 1468 O O . ILE A 1 183 ? 24.697 1.705 -23.174 1.00 73.44 183 ILE A O 1
ATOM 1472 N N . THR A 1 184 ? 23.064 0.192 -23.461 1.00 69.88 184 THR A N 1
ATOM 1473 C CA . THR A 1 184 ? 22.676 0.636 -24.811 1.00 69.88 184 THR A CA 1
ATOM 1474 C C . THR A 1 184 ? 21.425 1.505 -24.825 1.00 69.88 184 THR A C 1
ATOM 1476 O O . THR A 1 184 ? 21.167 2.158 -25.832 1.00 69.88 184 THR A O 1
ATOM 1479 N N . GLY A 1 185 ? 20.688 1.567 -23.710 1.00 70.88 185 GLY A N 1
ATOM 1480 C CA . GLY A 1 185 ? 19.418 2.291 -23.645 1.00 70.88 185 GLY A CA 1
ATOM 1481 C C . GLY A 1 185 ? 18.303 1.534 -24.367 1.00 70.88 185 GLY A C 1
ATOM 1482 O O . GLY A 1 185 ? 18.466 0.359 -24.709 1.00 70.88 185 GLY A O 1
ATOM 1483 N N . PHE A 1 186 ? 17.158 2.179 -24.576 1.00 73.50 186 PHE A N 1
ATOM 1484 C CA . PHE A 1 186 ? 16.027 1.571 -25.269 1.00 73.50 186 PHE A CA 1
ATOM 1485 C C . PHE A 1 186 ? 16.305 1.420 -26.774 1.00 73.50 186 PHE A C 1
ATOM 1487 O O . PHE A 1 186 ? 16.786 2.354 -27.420 1.00 73.50 186 PHE A O 1
ATOM 1494 N N . PRO A 1 187 ? 15.979 0.261 -27.378 1.00 64.62 187 PRO A N 1
ATOM 1495 C CA . PRO A 1 187 ? 16.187 0.051 -28.803 1.00 64.62 187 PRO A CA 1
ATOM 1496 C C . PRO A 1 187 ? 15.252 0.957 -29.614 1.00 64.62 187 PRO A C 1
ATOM 1498 O O . PRO A 1 187 ? 14.037 0.749 -29.654 1.00 64.62 187 PRO A O 1
ATOM 1501 N N . VAL A 1 188 ? 15.820 1.952 -30.298 1.00 62.16 188 VAL A N 1
ATOM 1502 C CA . VAL A 1 188 ? 15.074 2.808 -31.227 1.00 62.16 188 VAL A CA 1
ATOM 1503 C C . VAL A 1 188 ? 14.694 1.975 -32.449 1.00 62.16 188 VAL A C 1
ATOM 1505 O O . VAL A 1 188 ? 15.547 1.575 -33.243 1.00 62.16 188 VAL A O 1
ATOM 1508 N N . LYS A 1 189 ? 13.398 1.702 -32.625 1.00 55.66 189 LYS A N 1
ATOM 1509 C CA . LYS A 1 189 ? 12.886 1.127 -33.872 1.00 55.66 189 LYS A CA 1
ATOM 1510 C C . LYS A 1 189 ? 12.984 2.212 -34.945 1.00 55.66 189 LYS A C 1
ATOM 1512 O O . LYS A 1 189 ? 12.176 3.136 -34.953 1.00 55.66 189 LYS A O 1
ATOM 1517 N N . GLN A 1 190 ? 13.968 2.118 -35.839 1.00 49.09 190 GLN A N 1
ATOM 1518 C CA . GLN A 1 190 ? 13.973 2.931 -37.053 1.00 49.09 190 GLN A CA 1
ATOM 1519 C C . GLN A 1 190 ? 12.717 2.573 -37.853 1.00 49.09 190 GLN A C 1
ATOM 1521 O O . GLN A 1 190 ? 12.592 1.461 -38.366 1.00 49.09 190 GLN A O 1
ATOM 1526 N N . ILE A 1 191 ? 11.753 3.490 -37.899 1.00 49.75 191 ILE A N 1
ATOM 1527 C CA . ILE A 1 191 ? 10.620 3.380 -38.811 1.00 49.75 191 ILE A CA 1
ATOM 1528 C C . ILE A 1 191 ? 11.217 3.583 -40.203 1.00 49.75 191 ILE A C 1
ATOM 1530 O O . ILE A 1 191 ? 11.688 4.673 -40.523 1.00 49.75 191 ILE A O 1
ATOM 1534 N N . ALA A 1 192 ? 11.297 2.503 -40.979 1.00 44.53 192 ALA A N 1
ATOM 1535 C CA . ALA A 1 192 ? 11.683 2.577 -42.378 1.00 44.53 192 ALA A CA 1
ATOM 1536 C C . ALA A 1 192 ? 10.663 3.469 -43.102 1.00 44.53 192 ALA A C 1
ATOM 1538 O O . ALA A 1 192 ? 9.471 3.157 -43.092 1.00 44.53 192 ALA A O 1
ATOM 1539 N N . ASN A 1 193 ? 11.142 4.591 -43.645 1.00 43.84 193 ASN A N 1
ATOM 1540 C CA . ASN A 1 193 ? 10.393 5.424 -44.587 1.00 43.84 193 ASN A CA 1
ATOM 1541 C C . ASN A 1 193 ? 10.199 4.691 -45.914 1.00 43.84 193 ASN A C 1
ATOM 1543 O O . ASN A 1 193 ? 11.151 3.989 -46.331 1.00 43.84 193 ASN A O 1
#

InterPro domains:
  IPR056918 Octameric membrane protein [PF24838] (14-170)

Nearest PDB structures (foldseek):
  7tvb-assembly1_A  TM=3.192E-01  e=2.171E-01  Homo sapiens
  8ek4-assembly1_A  TM=4.122E-01  e=1.274E+00  synthetic construct
  4uos-assembly1_A  TM=3.576E-01  e=4.219E+00  synthetic construct

Radius of gyration: 26.22 Å; Cα contacts (8 Å, |Δi|>4): 131; chains: 1; bounding box: 63×24×91 Å

Sequence (193 aa):
MSENNNERLESLKSLYEISISTRNFEISQLIQRNNFFMIFQGVLLASVIQSENSRPLVEFIVCATGLTVSFYQMQMASGAKFWQEWWESRVEYFEKLLCEKIQSTNSTTETHELFTVPIKSVKEAVGARLSSSNHKITNSLMLARYSVGRAPMKVSIALIFTWLVLMASTLNWSALSFIPELITGFPVKQIAN

pLDDT: mean 81.1, std 11.41, range [43.84, 95.62]

Secondary structure (DSSP, 8-state):
-HHHHHHHHHHHHHHHHHHHHHHHHHHHHHHHHHHHHHHHHHHHHHHHHT-TT--HHHHHHHHHHHHHHHHHHHHHHHHHHHHHHHHHHHHHHHHHHHHHHHHHH-TTSPPPPSS-S-HHHHHHHHHHHHTTSS-HHHHHHHHT---TTHHHHHHHHHHHHHHHHHHHHTB-GGGTT-GGGSB--S-------